Protein AF-A0A9E4KYL1-F1 (afdb_monomer)

Sequence (265 aa):
MGFGNDPGSLITVETWPAFPAEAETCSPGDCDFDPPPDSAWAFAPVLEHKGLPLAEFKSRFTETRTLEAQERADDRQTNLVDSLTFGGWLKYTHFNVSLTRWCTVGSPGCADTNDTDDFDPLYAGGGVLGYMAGRYAGTTPSGARTATWTGVMVGMEDLTSTALQRERPDVLLGEARIMIDDLAAPDVDASFTNIHNVIEGTRRGNMSWEDLPLKDGLFGRVSRESDGERRSHIIGMFTGPGHQEVGGEFRDYGIAGTFGAKRRP

Radius of gyration: 20.74 Å; Cα contacts (8 Å, |Δi|>4): 644; chains: 1; bounding box: 54×48×53 Å

Solvent-accessible surface area (backbone atoms only — not comparable to full-atom values): 14699 Å² total; per-residue (Å²): 140,80,88,78,85,79,95,73,71,62,74,52,44,57,67,74,84,77,72,78,91,77,62,85,74,81,61,94,83,81,60,101,65,86,73,63,96,65,57,50,81,52,75,48,70,67,48,69,56,97,87,36,52,27,39,43,40,51,44,39,35,36,47,43,44,75,52,89,90,51,98,51,93,82,60,65,49,43,27,43,35,42,38,43,32,43,32,36,56,61,99,34,38,40,22,27,23,34,40,40,36,30,24,48,50,79,41,89,55,14,72,56,90,82,62,83,74,85,68,76,54,48,46,76,46,65,50,61,44,49,43,60,51,58,46,68,47,73,42,57,75,72,52,92,46,61,51,45,25,46,41,35,32,39,30,32,57,52,71,45,85,72,54,55,64,42,95,68,74,62,43,32,40,27,39,26,39,41,34,24,73,40,23,76,71,50,38,34,36,39,39,37,34,80,25,22,28,76,86,80,61,50,75,52,79,67,49,76,47,68,78,23,56,53,56,55,22,36,34,43,51,82,44,73,42,96,84,71,76,53,59,38,33,39,40,34,38,31,11,30,82,90,48,42,28,36,33,20,33,36,27,49,99,60,32,32,12,13,28,44,26,38,48,60,134

Structure (mmCIF, N/CA/C/O backbone):
data_AF-A0A9E4KYL1-F1
#
_entry.id   AF-A0A9E4KYL1-F1
#
loop_
_atom_site.group_PDB
_atom_site.id
_atom_site.type_symbol
_atom_site.label_atom_id
_atom_site.label_alt_id
_atom_site.label_comp_id
_atom_site.label_asym_id
_atom_site.label_entity_id
_atom_site.label_seq_id
_atom_site.pdbx_PDB_ins_code
_atom_site.Cartn_x
_atom_site.Cartn_y
_atom_site.Cartn_z
_atom_site.occupancy
_atom_site.B_iso_or_equiv
_atom_site.auth_seq_id
_atom_site.auth_comp_id
_atom_site.auth_asym_id
_atom_site.auth_atom_id
_atom_site.pdbx_PDB_model_num
ATOM 1 N N . MET A 1 1 ? 31.271 -18.437 14.958 1.00 35.00 1 MET A N 1
ATOM 2 C CA . MET A 1 1 ? 30.688 -18.224 13.619 1.00 35.00 1 MET A CA 1
ATOM 3 C C . MET A 1 1 ? 30.322 -16.756 13.550 1.00 35.00 1 MET A C 1
ATOM 5 O O . MET A 1 1 ? 29.358 -16.360 14.188 1.00 35.00 1 MET A O 1
ATOM 9 N N . GLY A 1 2 ? 31.198 -15.940 12.968 1.00 24.45 2 GLY A N 1
ATOM 10 C CA . GLY A 1 2 ? 30.976 -14.505 12.809 1.00 24.45 2 GLY A CA 1
ATOM 11 C C . GLY A 1 2 ? 30.393 -14.241 11.428 1.00 24.45 2 GLY A C 1
ATOM 12 O O . GLY A 1 2 ? 30.860 -14.837 10.461 1.00 24.45 2 GLY A O 1
ATOM 13 N N . PHE A 1 3 ? 29.375 -13.389 11.354 1.00 25.59 3 PHE A N 1
ATOM 14 C CA . PHE A 1 3 ? 28.882 -12.839 10.097 1.00 25.59 3 PHE A CA 1
ATOM 15 C C . PHE A 1 3 ? 29.923 -11.837 9.587 1.00 25.59 3 PHE A C 1
ATOM 17 O O . PHE A 1 3 ? 30.196 -10.837 10.251 1.00 25.59 3 PHE A O 1
ATOM 24 N N . GLY A 1 4 ? 30.566 -12.155 8.465 1.00 23.84 4 GLY A N 1
ATOM 25 C CA . GLY A 1 4 ? 31.419 -11.218 7.743 1.00 23.84 4 GLY A CA 1
ATOM 26 C C . GLY A 1 4 ? 30.544 -10.281 6.919 1.00 23.84 4 GLY A C 1
ATOM 27 O O . GLY A 1 4 ? 29.747 -10.746 6.114 1.00 23.84 4 GLY A O 1
ATOM 28 N N . ASN A 1 5 ? 30.680 -8.976 7.143 1.00 29.86 5 ASN A N 1
ATOM 29 C CA . ASN A 1 5 ? 30.205 -7.959 6.211 1.00 29.86 5 ASN A CA 1
ATOM 30 C C . ASN A 1 5 ? 31.174 -7.941 5.026 1.00 29.86 5 ASN A C 1
ATOM 32 O O . ASN A 1 5 ? 32.329 -7.556 5.211 1.00 29.86 5 ASN A O 1
ATOM 36 N N . ASP A 1 6 ? 30.726 -8.367 3.847 1.00 32.41 6 ASP A N 1
ATOM 37 C CA . ASP A 1 6 ? 31.524 -8.310 2.621 1.00 32.41 6 ASP A CA 1
ATOM 38 C C . ASP A 1 6 ? 31.268 -6.960 1.904 1.00 32.41 6 ASP A C 1
ATOM 40 O O . ASP A 1 6 ? 30.127 -6.680 1.528 1.00 32.41 6 ASP A O 1
ATOM 44 N N . PRO A 1 7 ? 32.265 -6.064 1.753 1.00 33.00 7 PRO A N 1
ATOM 45 C CA . PRO A 1 7 ? 32.066 -4.683 1.29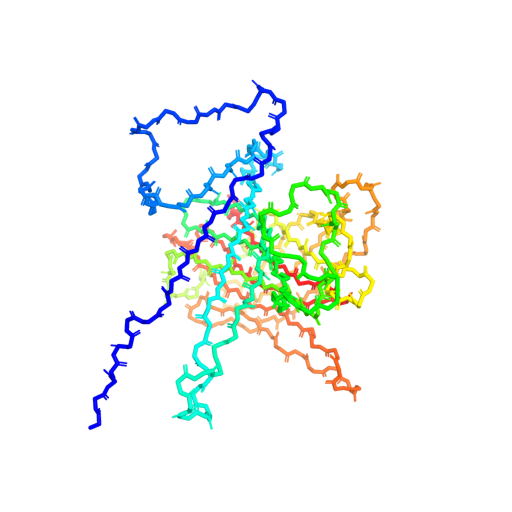6 1.00 33.00 7 PRO A CA 1
ATOM 46 C C . PRO A 1 7 ? 32.206 -4.531 -0.234 1.00 33.00 7 PRO A C 1
ATOM 48 O O . PRO A 1 7 ? 32.915 -3.646 -0.712 1.00 33.00 7 PRO A O 1
ATOM 51 N N . GLY A 1 8 ? 31.589 -5.422 -1.018 1.00 30.67 8 GLY A N 1
ATOM 52 C CA . GLY A 1 8 ? 31.948 -5.624 -2.431 1.00 30.67 8 GLY A CA 1
ATOM 53 C C . GLY A 1 8 ? 31.022 -5.066 -3.520 1.00 30.67 8 GLY A C 1
ATOM 54 O O . GLY A 1 8 ? 31.351 -5.231 -4.693 1.00 30.67 8 GLY A O 1
ATOM 55 N N . SER A 1 9 ? 29.880 -4.446 -3.207 1.00 34.81 9 SER A N 1
ATOM 56 C CA . SER A 1 9 ? 28.954 -3.948 -4.241 1.00 34.81 9 SER A CA 1
ATOM 57 C C . SER A 1 9 ? 29.313 -2.523 -4.675 1.00 34.81 9 SER A C 1
ATOM 59 O O . SER A 1 9 ? 29.156 -1.581 -3.898 1.00 34.81 9 SER A O 1
ATOM 61 N N . LEU A 1 10 ? 29.762 -2.350 -5.921 1.00 37.62 10 LEU A N 1
ATOM 62 C CA . LEU A 1 10 ? 29.843 -1.034 -6.559 1.00 37.62 10 LEU A CA 1
ATOM 63 C C . LEU A 1 10 ? 28.463 -0.712 -7.156 1.00 37.62 10 LEU A C 1
ATOM 65 O O . LEU A 1 10 ? 27.963 -1.483 -7.976 1.00 37.62 10 LEU A O 1
ATOM 69 N N . ILE A 1 11 ? 27.847 0.387 -6.718 1.00 33.53 11 ILE A N 1
ATOM 70 C CA . ILE A 1 11 ? 26.574 0.896 -7.245 1.00 33.53 11 ILE A CA 1
ATOM 71 C C . ILE A 1 11 ? 26.900 2.125 -8.091 1.00 33.53 11 ILE A C 1
ATOM 73 O O . ILE A 1 11 ? 27.529 3.059 -7.601 1.00 33.53 11 ILE A O 1
ATOM 77 N N . THR A 1 12 ? 26.473 2.135 -9.349 1.00 36.66 12 THR A N 1
ATOM 78 C CA . THR A 1 12 ? 26.510 3.329 -10.208 1.00 36.66 12 THR A CA 1
ATOM 79 C C . THR A 1 12 ? 25.069 3.709 -10.525 1.00 36.66 12 THR A C 1
ATOM 81 O O . THR A 1 12 ? 24.310 2.860 -10.993 1.00 36.66 12 THR A O 1
ATOM 84 N N . VAL A 1 13 ? 24.671 4.945 -10.211 1.00 33.25 13 VAL A N 1
ATOM 85 C CA . VAL A 1 13 ? 23.304 5.450 -10.416 1.00 33.25 13 VAL A CA 1
ATOM 86 C C . VAL A 1 13 ? 23.327 6.496 -11.521 1.00 33.25 13 VAL A C 1
ATOM 88 O O . VAL A 1 13 ? 24.149 7.40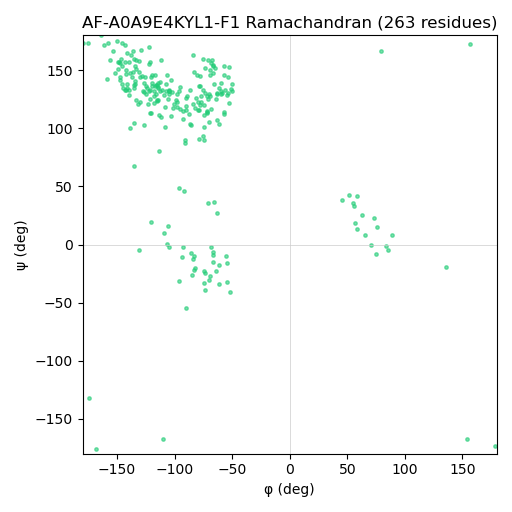9 -11.495 1.00 33.25 13 VAL A O 1
ATOM 91 N N . GLU A 1 14 ? 22.400 6.388 -12.466 1.00 35.59 14 GLU A N 1
ATOM 92 C CA . GLU A 1 14 ? 22.207 7.388 -13.512 1.00 35.59 14 GLU A CA 1
ATOM 93 C C . GLU A 1 14 ? 20.844 8.067 -13.362 1.00 35.59 14 GLU A C 1
ATOM 95 O O . GLU A 1 14 ? 19.819 7.429 -13.109 1.00 35.59 14 GLU A O 1
ATOM 100 N N . THR A 1 15 ? 20.834 9.395 -13.489 1.00 35.06 15 THR A N 1
ATOM 101 C CA . THR A 1 15 ? 19.620 10.219 -13.484 1.00 35.06 15 THR A CA 1
ATOM 102 C C . THR A 1 15 ? 18.881 10.075 -14.816 1.00 35.06 15 THR A C 1
ATOM 104 O O . THR A 1 15 ? 19.485 10.263 -15.871 1.00 35.06 15 THR A O 1
ATOM 107 N N . TRP A 1 16 ? 17.563 9.853 -14.780 1.00 37.50 16 TRP A N 1
ATOM 108 C CA . TRP A 1 16 ? 16.689 10.041 -15.947 1.00 37.50 16 TRP A CA 1
ATOM 109 C C . TRP A 1 16 ? 16.797 11.483 -16.484 1.00 37.50 16 TRP A C 1
ATOM 111 O O . TRP A 1 16 ? 17.055 12.396 -15.688 1.00 37.50 16 TRP A O 1
ATOM 121 N N . PRO A 1 17 ? 16.540 11.737 -17.785 1.00 35.19 17 PRO A N 1
ATOM 122 C CA . PRO A 1 17 ? 16.333 13.100 -18.257 1.00 35.19 17 PRO A CA 1
ATOM 123 C C . PRO A 1 17 ? 15.217 13.741 -17.426 1.00 35.19 17 PRO A C 1
ATOM 125 O O . PRO A 1 17 ? 14.151 13.154 -17.225 1.00 35.19 17 PRO A O 1
ATOM 128 N N . ALA A 1 18 ? 15.508 14.926 -16.888 1.00 33.56 18 ALA A N 1
ATOM 129 C CA . ALA A 1 18 ? 14.602 15.668 -16.030 1.00 33.56 18 ALA A CA 1
ATOM 130 C C . ALA A 1 18 ? 13.214 15.786 -16.681 1.00 33.56 18 ALA A C 1
ATOM 132 O O . ALA A 1 18 ? 13.091 16.164 -17.848 1.00 33.56 18 ALA A O 1
ATOM 133 N N . PHE A 1 19 ? 12.163 15.492 -15.909 1.00 33.44 19 PHE A N 1
ATOM 134 C CA . PHE A 1 19 ? 10.809 15.917 -16.256 1.00 33.44 19 PHE A CA 1
ATOM 135 C C . PHE A 1 19 ? 10.797 17.440 -16.510 1.00 33.44 19 PHE A C 1
ATOM 137 O O . PHE A 1 19 ? 11.636 18.152 -15.948 1.00 33.44 19 PHE A O 1
ATOM 144 N N . PRO A 1 20 ? 9.877 17.962 -17.346 1.00 32.38 20 PRO A N 1
ATOM 145 C CA . PRO A 1 20 ? 9.770 19.400 -17.587 1.00 32.38 20 PRO A CA 1
ATOM 146 C C . PRO A 1 20 ? 9.719 20.168 -16.258 1.00 32.38 20 PRO A C 1
ATOM 148 O O . PRO A 1 20 ? 9.091 19.718 -15.302 1.00 32.38 20 PRO A O 1
ATOM 151 N N . ALA A 1 21 ? 10.439 21.293 -16.220 1.00 32.03 21 ALA A N 1
ATOM 152 C CA . ALA A 1 21 ? 10.968 22.013 -15.055 1.00 32.03 21 ALA A CA 1
ATOM 153 C C . ALA A 1 21 ? 9.944 22.647 -14.079 1.00 32.03 21 ALA A C 1
ATOM 155 O O . ALA A 1 21 ? 10.199 23.714 -13.528 1.00 32.03 21 ALA A O 1
ATOM 156 N N . GLU A 1 22 ? 8.803 22.006 -13.841 1.00 32.72 22 GLU A N 1
ATOM 157 C CA . GLU A 1 22 ? 7.765 22.466 -12.908 1.00 32.72 22 GLU A CA 1
ATOM 158 C C . GLU A 1 22 ? 7.671 21.605 -11.633 1.00 32.72 22 GLU A C 1
ATOM 160 O O . GLU A 1 22 ? 6.753 21.777 -10.836 1.00 32.72 22 GLU A O 1
ATOM 165 N N . ALA A 1 23 ? 8.619 20.689 -11.401 1.00 35.50 23 ALA A N 1
ATOM 166 C CA . ALA A 1 23 ? 8.744 20.013 -10.112 1.00 35.50 23 ALA A CA 1
ATOM 167 C C . ALA A 1 23 ? 9.425 20.949 -9.099 1.00 35.50 23 ALA A C 1
ATOM 169 O O . ALA A 1 23 ? 10.563 21.374 -9.306 1.00 35.50 23 ALA A O 1
ATOM 170 N N . GLU A 1 24 ? 8.736 21.268 -8.001 1.00 35.03 24 GLU A N 1
ATOM 171 C CA . GLU A 1 24 ? 9.330 21.969 -6.862 1.00 35.03 24 GLU A CA 1
ATOM 172 C C . GLU A 1 24 ? 10.461 21.113 -6.278 1.00 35.03 24 GLU A C 1
ATOM 174 O O . GLU A 1 24 ? 10.242 20.112 -5.599 1.00 35.03 24 GLU A O 1
ATOM 179 N N . THR A 1 25 ? 11.703 21.495 -6.560 1.00 35.34 25 THR A N 1
ATOM 180 C CA . THR A 1 25 ? 12.873 20.950 -5.877 1.00 35.34 25 THR A CA 1
ATOM 181 C C . THR A 1 25 ? 12.852 21.444 -4.431 1.00 35.34 25 THR A C 1
ATOM 183 O O . THR A 1 25 ? 12.960 22.652 -4.201 1.00 35.34 25 THR A O 1
ATOM 186 N N . CYS A 1 26 ? 12.738 20.549 -3.446 1.00 38.47 26 CYS A N 1
ATOM 187 C CA . CYS A 1 26 ? 13.024 20.923 -2.060 1.00 38.47 26 CYS A CA 1
ATOM 188 C C . CYS A 1 26 ? 14.473 21.420 -1.972 1.00 38.47 26 CYS A C 1
ATOM 190 O O . CYS A 1 26 ? 15.395 20.780 -2.481 1.00 38.47 26 CYS A O 1
ATOM 192 N N . SER A 1 27 ? 14.671 22.586 -1.357 1.00 33.75 27 SER A N 1
ATOM 193 C CA . SER A 1 27 ? 16.013 23.130 -1.153 1.00 33.75 27 SER A CA 1
ATOM 194 C C . SER A 1 27 ? 16.776 22.276 -0.129 1.00 33.75 27 SER A C 1
ATOM 196 O O . SER A 1 27 ? 16.164 21.785 0.824 1.00 33.75 27 SER A O 1
ATOM 198 N N . PRO A 1 28 ? 18.103 22.110 -0.280 1.00 30.50 28 PRO A N 1
ATOM 199 C CA . PRO A 1 28 ? 18.927 21.427 0.714 1.00 30.50 28 PRO A CA 1
ATOM 200 C C . PRO A 1 28 ? 18.788 22.122 2.078 1.00 30.50 28 PRO A C 1
ATOM 202 O O . PRO A 1 28 ? 19.169 23.285 2.216 1.00 30.50 28 PRO A O 1
ATOM 205 N N . GLY A 1 29 ? 18.208 21.431 3.064 1.00 33.72 29 GLY A N 1
ATOM 206 C CA . GLY A 1 29 ? 17.978 21.951 4.421 1.00 33.72 29 GLY A CA 1
ATOM 207 C C . GLY A 1 29 ? 16.599 21.653 5.022 1.00 33.72 29 GLY A C 1
ATOM 208 O O . GLY A 1 29 ? 16.480 21.670 6.243 1.00 33.72 29 GLY A O 1
ATOM 209 N N . ASP A 1 30 ? 15.594 21.327 4.201 1.00 42.59 30 ASP A N 1
ATOM 210 C CA . ASP A 1 30 ? 14.218 21.052 4.668 1.00 42.59 30 ASP A CA 1
ATOM 211 C C . ASP A 1 30 ? 13.824 19.560 4.617 1.00 42.59 30 ASP A C 1
ATOM 213 O O . ASP A 1 30 ? 12.710 19.183 4.983 1.00 42.59 30 ASP A O 1
ATOM 217 N N . CYS A 1 31 ? 14.732 18.684 4.182 1.00 40.53 31 CYS A N 1
ATOM 218 C CA . CYS A 1 31 ? 14.548 17.234 4.181 1.00 40.53 31 CYS A CA 1
ATOM 219 C C . CYS A 1 31 ? 15.654 16.596 5.031 1.00 40.53 31 CYS A C 1
ATOM 221 O O . CYS A 1 31 ? 16.815 16.630 4.641 1.00 40.53 31 CYS A O 1
ATOM 223 N N . ASP A 1 32 ? 15.303 16.000 6.174 1.00 35.31 32 ASP A N 1
ATOM 224 C CA . ASP A 1 32 ? 16.218 15.300 7.105 1.00 35.31 32 ASP A CA 1
ATOM 225 C C . ASP A 1 32 ? 16.740 13.948 6.548 1.00 35.31 32 ASP A C 1
ATOM 227 O O . ASP A 1 32 ? 16.908 12.961 7.265 1.00 35.31 32 ASP A O 1
ATOM 231 N N . PHE A 1 33 ? 16.977 13.868 5.240 1.00 38.94 33 PHE A N 1
ATOM 232 C CA . PHE A 1 33 ? 17.485 12.681 4.565 1.00 38.94 33 PHE A CA 1
ATOM 233 C C . PHE A 1 33 ? 18.587 13.100 3.590 1.00 38.94 33 PHE A C 1
ATOM 235 O O . PHE A 1 33 ? 18.288 13.655 2.537 1.00 38.94 33 PHE A O 1
ATOM 242 N 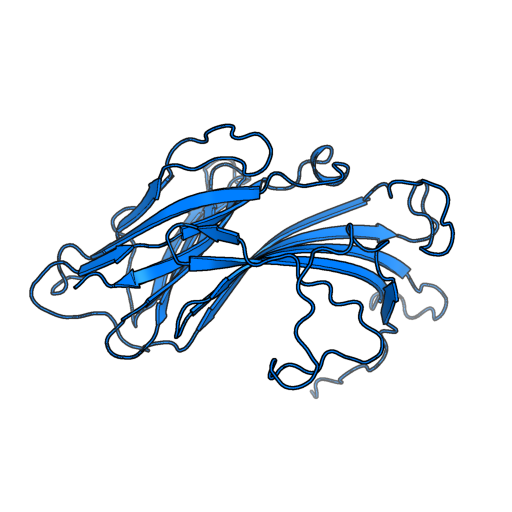N . ASP A 1 34 ? 19.849 12.848 3.954 1.00 34.53 34 ASP A N 1
ATOM 243 C CA . ASP A 1 34 ? 21.015 13.000 3.075 1.00 34.53 34 ASP A CA 1
ATOM 244 C C . ASP A 1 34 ? 21.188 11.704 2.260 1.00 34.53 34 ASP A C 1
ATOM 246 O O . ASP A 1 34 ? 21.649 10.692 2.806 1.00 34.53 34 ASP A O 1
ATOM 250 N N . PRO A 1 35 ? 20.798 11.666 0.974 1.00 39.56 35 PRO A N 1
ATOM 251 C CA . PRO A 1 35 ? 21.080 10.515 0.133 1.00 39.56 35 PRO A CA 1
ATOM 252 C C . PRO A 1 35 ? 22.586 10.373 -0.159 1.00 39.56 35 PRO A C 1
ATOM 254 O O . PRO A 1 35 ? 23.321 11.363 -0.130 1.00 39.56 35 PRO A O 1
ATOM 257 N N . PRO A 1 36 ? 23.073 9.158 -0.487 1.00 33.84 36 PRO A N 1
ATOM 258 C CA . PRO A 1 36 ? 24.459 8.966 -0.893 1.00 33.84 36 PRO A CA 1
ATOM 259 C C . PRO A 1 36 ? 24.824 9.838 -2.114 1.00 33.84 36 PRO A C 1
ATOM 261 O O . PRO A 1 36 ? 23.990 10.029 -3.002 1.00 33.84 36 PRO A O 1
ATOM 264 N N . PRO A 1 37 ? 26.071 10.337 -2.194 1.00 34.47 37 PRO A N 1
ATOM 265 C CA . PRO A 1 37 ? 26.496 11.356 -3.165 1.00 34.47 37 PRO A CA 1
ATOM 266 C C . PRO A 1 37 ? 26.360 10.931 -4.633 1.00 34.47 37 PRO A C 1
ATOM 268 O O . PRO A 1 37 ? 26.298 11.785 -5.512 1.00 34.47 37 PRO A O 1
ATOM 271 N N . ASP A 1 38 ? 26.242 9.628 -4.885 1.00 40.97 38 ASP A N 1
ATOM 272 C CA . ASP A 1 38 ? 26.195 9.052 -6.226 1.00 40.97 38 ASP A CA 1
ATOM 273 C C . ASP A 1 38 ? 24.785 8.599 -6.607 1.00 40.97 38 ASP A C 1
ATOM 275 O O . ASP A 1 38 ? 24.645 7.789 -7.509 1.00 40.97 38 ASP A O 1
ATOM 279 N N . SER A 1 39 ? 23.742 9.043 -5.897 1.00 39.28 39 SER A N 1
ATOM 280 C CA . SER A 1 39 ? 22.371 8.585 -6.121 1.00 39.28 39 SER A CA 1
ATOM 281 C C . SER A 1 39 ? 21.452 9.698 -6.623 1.00 39.28 39 SER A C 1
ATOM 283 O O . SER A 1 39 ? 21.303 10.757 -6.021 1.00 39.28 39 SER A O 1
ATOM 285 N N . ALA A 1 40 ? 20.831 9.435 -7.768 1.00 44.75 40 ALA A N 1
ATOM 286 C CA . ALA A 1 40 ? 19.846 10.278 -8.421 1.00 44.75 40 ALA A CA 1
ATOM 287 C C . ALA A 1 40 ? 18.471 10.122 -7.756 1.00 44.75 40 ALA A C 1
ATOM 289 O O . ALA A 1 40 ? 17.692 9.255 -8.151 1.00 44.75 40 ALA A O 1
ATOM 290 N N . TRP A 1 41 ? 18.156 10.937 -6.750 1.00 45.38 41 TRP A N 1
ATOM 291 C CA . TRP A 1 41 ? 16.806 10.965 -6.176 1.00 45.38 41 TRP A CA 1
ATOM 292 C C . TRP A 1 41 ? 15.994 12.039 -6.887 1.00 45.38 41 TRP A C 1
ATOM 294 O O . TRP A 1 41 ? 16.222 13.230 -6.693 1.00 45.38 41 TRP A O 1
ATOM 304 N N . ALA A 1 42 ? 15.040 11.618 -7.713 1.00 46.91 42 ALA A N 1
ATOM 305 C CA . ALA A 1 42 ? 13.999 12.500 -8.217 1.00 46.91 42 ALA A CA 1
ATOM 306 C C . ALA A 1 42 ? 12.710 12.203 -7.447 1.00 46.91 42 ALA A C 1
ATOM 308 O O . ALA A 1 42 ? 12.120 11.131 -7.599 1.00 46.91 42 ALA A O 1
ATOM 309 N N . PHE A 1 43 ? 12.283 13.150 -6.613 1.00 50.97 43 PHE A N 1
ATOM 310 C CA . PHE A 1 43 ? 10.933 13.152 -6.062 1.00 50.97 43 PHE A CA 1
ATOM 311 C C . PHE A 1 43 ? 10.009 13.773 -7.108 1.00 50.97 43 PHE A C 1
ATOM 313 O O . PHE A 1 43 ? 10.184 14.927 -7.499 1.00 50.97 43 PHE A O 1
ATOM 320 N N . ALA A 1 44 ? 9.045 12.999 -7.599 1.00 55.84 44 ALA A N 1
ATOM 321 C CA . ALA A 1 44 ? 7.928 13.563 -8.345 1.00 55.84 44 ALA A CA 1
ATOM 322 C C . ALA A 1 44 ? 7.008 14.342 -7.378 1.00 55.84 44 ALA A C 1
ATOM 324 O O . ALA A 1 44 ? 7.055 14.091 -6.168 1.00 55.84 44 ALA A O 1
ATOM 325 N N . PRO A 1 45 ? 6.173 15.280 -7.870 1.00 51.38 45 PRO A N 1
ATOM 326 C CA . PRO A 1 45 ? 5.281 16.052 -7.011 1.00 51.38 45 PRO A CA 1
ATOM 327 C C . PRO A 1 45 ? 4.410 15.148 -6.136 1.00 51.38 45 PRO A C 1
ATOM 329 O O . PRO A 1 45 ? 3.952 14.086 -6.561 1.00 51.38 45 PRO A O 1
ATOM 332 N N . VAL A 1 46 ? 4.170 15.611 -4.909 1.00 58.09 46 VAL A N 1
ATOM 333 C CA . VAL A 1 46 ? 3.272 14.962 -3.958 1.00 58.09 46 VAL A CA 1
ATOM 334 C C . VAL A 1 46 ? 1.857 14.974 -4.541 1.00 58.09 46 VAL A C 1
ATOM 336 O O . VAL A 1 46 ? 1.203 16.014 -4.595 1.00 58.09 46 VAL A O 1
ATOM 339 N N . LEU A 1 47 ? 1.367 13.821 -4.992 1.00 64.50 47 LEU A N 1
ATOM 340 C CA . LEU A 1 47 ? -0.036 13.647 -5.343 1.00 64.50 47 LEU A CA 1
ATOM 341 C C . LEU A 1 47 ? -0.839 13.622 -4.040 1.00 64.50 47 LEU A C 1
ATOM 343 O O . LEU A 1 47 ? -0.699 12.704 -3.234 1.00 64.50 47 LEU A O 1
ATOM 347 N N . GLU A 1 48 ? -1.702 14.609 -3.810 1.00 65.38 48 GLU A N 1
ATOM 348 C CA . GLU A 1 48 ? -2.659 14.519 -2.708 1.00 65.38 48 GLU A CA 1
ATOM 349 C C . GLU A 1 48 ? -3.838 13.627 -3.107 1.00 65.38 48 GLU A C 1
ATOM 351 O O . GLU A 1 48 ? -4.639 13.967 -3.979 1.00 65.38 48 GLU A O 1
ATOM 356 N N . HIS A 1 49 ? -4.000 12.496 -2.420 1.00 70.56 49 HIS A N 1
ATOM 357 C CA . HIS A 1 49 ? -5.197 11.669 -2.541 1.00 70.56 49 HIS A CA 1
ATOM 358 C C . HIS A 1 49 ? -5.963 11.685 -1.221 1.00 70.56 49 HIS A C 1
ATOM 360 O O . HIS A 1 49 ? -5.502 11.165 -0.207 1.00 70.56 49 HIS A O 1
ATOM 366 N N . LYS A 1 50 ? -7.146 12.319 -1.216 1.00 71.25 50 LYS A N 1
ATOM 367 C CA . LYS A 1 50 ? -8.017 12.442 -0.026 1.00 71.25 50 LYS A CA 1
ATOM 368 C C . LYS A 1 50 ? -7.304 13.072 1.187 1.00 71.25 50 LYS A C 1
ATOM 370 O O . LYS A 1 50 ? -7.580 12.709 2.330 1.00 71.25 50 LYS A O 1
ATOM 375 N N . GLY A 1 51 ? -6.409 14.029 0.933 1.00 71.00 51 GLY A N 1
ATOM 376 C CA . GLY A 1 51 ? -5.632 14.724 1.966 1.00 71.00 51 GLY A CA 1
ATOM 377 C C . GLY A 1 51 ? -4.478 13.901 2.546 1.00 71.00 51 GLY A C 1
ATOM 378 O O . GLY A 1 51 ? -3.970 14.243 3.615 1.00 71.00 51 GLY A O 1
ATOM 379 N N . LEU A 1 52 ? -4.091 12.804 1.884 1.00 74.88 52 LEU A N 1
ATOM 380 C CA . LEU A 1 52 ? -2.852 12.090 2.168 1.00 74.88 52 LEU A CA 1
ATOM 381 C C . LEU A 1 52 ? -1.811 12.383 1.083 1.00 74.88 52 LEU A C 1
ATOM 383 O O . LEU A 1 52 ? -2.138 12.241 -0.100 1.00 74.88 52 LEU A O 1
ATOM 387 N N . PRO A 1 53 ? -0.584 12.774 1.473 1.00 76.19 53 PRO A N 1
ATOM 388 C CA . PRO A 1 53 ? 0.505 12.963 0.534 1.00 76.19 53 PRO A CA 1
ATOM 389 C C . PRO A 1 53 ? 0.959 11.600 0.007 1.00 76.19 53 PRO A C 1
ATOM 391 O O . PRO A 1 53 ? 1.280 10.700 0.789 1.00 76.19 53 PRO A O 1
ATOM 394 N N . LEU A 1 54 ? 0.975 11.455 -1.314 1.00 81.00 54 LEU A N 1
ATOM 395 C CA . LEU A 1 54 ? 1.571 10.326 -2.013 1.00 81.00 54 LEU A CA 1
ATOM 396 C C . LEU A 1 54 ? 2.752 10.818 -2.841 1.00 81.00 54 LEU A C 1
ATOM 398 O O . LEU A 1 54 ? 2.646 11.840 -3.508 1.00 81.00 54 LEU A O 1
ATOM 402 N N . ALA A 1 55 ? 3.858 10.088 -2.832 1.00 86.06 55 ALA A N 1
ATOM 403 C CA . ALA A 1 55 ? 5.030 10.391 -3.639 1.00 86.06 55 ALA A CA 1
ATOM 404 C C . ALA A 1 55 ? 5.348 9.229 -4.580 1.00 86.06 55 ALA A C 1
ATOM 406 O O . ALA A 1 55 ? 5.199 8.057 -4.221 1.00 86.06 55 ALA A O 1
ATOM 407 N N . GLU A 1 56 ? 5.811 9.581 -5.775 1.00 86.69 56 GLU A N 1
ATOM 408 C CA . GLU A 1 56 ? 6.438 8.667 -6.722 1.00 86.69 56 GLU A CA 1
ATOM 409 C C . GLU A 1 56 ? 7.955 8.870 -6.664 1.00 86.69 56 GLU A C 1
ATOM 411 O O . GLU A 1 56 ? 8.456 9.997 -6.723 1.00 86.69 56 GLU A O 1
ATOM 416 N N . PHE A 1 57 ? 8.680 7.763 -6.549 1.00 83.75 57 PHE A N 1
ATOM 417 C CA . PHE A 1 57 ? 10.132 7.717 -6.537 1.00 83.75 57 PHE A CA 1
ATOM 418 C C . PHE A 1 57 ? 10.628 6.771 -7.626 1.00 83.75 57 PHE A C 1
ATOM 420 O O . PHE A 1 57 ? 10.190 5.621 -7.705 1.00 83.75 57 PHE A O 1
ATOM 427 N N . LYS A 1 58 ? 11.565 7.248 -8.446 1.00 84.12 58 LYS A N 1
ATOM 428 C CA . LYS A 1 58 ? 12.213 6.462 -9.500 1.00 84.12 58 LYS A CA 1
ATOM 429 C C . LYS A 1 58 ? 13.690 6.324 -9.205 1.00 84.12 58 LYS A C 1
ATOM 431 O O . LYS A 1 58 ? 14.341 7.315 -8.889 1.00 84.12 58 LYS A O 1
ATOM 436 N N . SER A 1 59 ? 14.224 5.129 -9.402 1.00 82.25 59 SER A N 1
ATOM 437 C CA . SER A 1 59 ? 15.663 4.916 -9.447 1.00 82.25 59 SER A CA 1
ATOM 438 C C . SER A 1 59 ? 16.035 3.940 -10.555 1.00 82.25 59 SER A C 1
ATOM 440 O O . SER A 1 59 ? 15.281 3.030 -10.892 1.00 82.25 59 SER A O 1
ATOM 442 N N . ARG A 1 60 ? 17.215 4.157 -11.129 1.00 82.94 60 ARG A N 1
ATOM 443 C CA . ARG A 1 60 ? 17.882 3.255 -12.063 1.00 82.94 60 ARG A CA 1
ATOM 444 C C . ARG A 1 60 ? 19.329 3.152 -11.621 1.00 82.94 60 ARG A C 1
ATOM 446 O O . ARG A 1 60 ? 19.996 4.173 -11.461 1.00 82.94 60 ARG A O 1
ATOM 453 N N . PHE A 1 61 ? 19.801 1.943 -11.378 1.00 81.38 61 PHE A N 1
ATOM 454 C CA . PHE A 1 61 ? 21.173 1.717 -10.954 1.00 81.38 61 PHE A CA 1
ATOM 455 C C . PHE A 1 61 ? 21.691 0.389 -11.471 1.00 81.38 61 PHE A C 1
ATOM 457 O O . PHE A 1 61 ? 20.935 -0.539 -11.746 1.00 81.38 61 PHE A O 1
ATOM 464 N N . THR A 1 62 ? 23.005 0.297 -11.562 1.00 83.00 62 THR A N 1
ATOM 465 C CA . THR A 1 62 ? 23.685 -0.938 -11.911 1.00 83.00 62 THR A CA 1
ATOM 466 C C . THR A 1 62 ? 24.190 -1.607 -10.636 1.00 83.00 62 THR A C 1
ATOM 468 O O . THR A 1 62 ? 24.913 -0.997 -9.849 1.00 83.00 62 THR A O 1
ATOM 471 N N . GLU A 1 63 ? 23.804 -2.862 -10.419 1.00 83.06 63 GLU A N 1
ATOM 472 C CA . GLU A 1 63 ? 24.235 -3.694 -9.298 1.00 83.06 63 GLU A CA 1
ATOM 473 C C . GLU A 1 63 ? 25.190 -4.780 -9.799 1.00 83.06 63 GLU A C 1
ATOM 475 O O . GLU A 1 63 ? 24.810 -5.642 -10.591 1.00 83.06 63 GLU A O 1
ATOM 480 N N . THR A 1 64 ? 26.430 -4.782 -9.310 1.00 81.62 64 THR A N 1
ATOM 481 C CA . THR A 1 64 ? 27.366 -5.887 -9.566 1.00 81.62 64 THR A CA 1
ATOM 482 C C . THR A 1 64 ? 27.313 -6.875 -8.409 1.00 81.62 64 THR A C 1
ATOM 484 O O . THR A 1 64 ? 27.670 -6.524 -7.284 1.00 81.62 64 THR A O 1
ATOM 487 N N . ARG A 1 65 ? 26.892 -8.117 -8.675 1.00 76.50 65 ARG A N 1
ATOM 488 C CA . ARG A 1 65 ? 26.907 -9.203 -7.688 1.00 76.50 65 ARG A CA 1
ATOM 489 C C . ARG A 1 65 ? 28.045 -10.172 -7.974 1.00 76.50 65 ARG A C 1
ATOM 491 O O . ARG A 1 65 ? 28.204 -10.658 -9.095 1.00 76.50 65 ARG A O 1
ATOM 498 N N . THR A 1 66 ? 28.799 -10.496 -6.930 1.00 71.12 66 THR A N 1
ATOM 499 C CA . THR A 1 66 ? 29.681 -11.664 -6.924 1.00 71.12 66 THR A CA 1
ATOM 500 C C . THR A 1 66 ? 28.806 -12.880 -6.640 1.00 71.12 66 THR A C 1
ATOM 502 O O . THR A 1 66 ? 28.186 -12.959 -5.581 1.00 71.12 66 THR A O 1
ATOM 505 N N . LEU A 1 67 ? 28.690 -13.807 -7.589 1.00 66.19 67 LEU A N 1
ATOM 506 C CA . LEU A 1 67 ? 27.918 -15.028 -7.375 1.00 66.19 67 LEU A CA 1
ATOM 507 C C . LEU A 1 67 ? 28.667 -15.912 -6.367 1.00 66.19 67 LEU A C 1
ATOM 509 O O . LEU A 1 67 ? 29.657 -16.551 -6.711 1.00 66.19 67 LEU A O 1
ATOM 513 N N . GLU A 1 68 ? 28.177 -15.970 -5.124 1.00 58.91 68 GLU A N 1
ATOM 514 C CA . GLU A 1 68 ? 28.779 -16.737 -4.014 1.00 58.91 68 GLU A CA 1
ATOM 515 C C . GLU A 1 68 ? 28.992 -18.233 -4.332 1.00 58.91 68 GLU A C 1
ATOM 517 O O . GLU A 1 68 ? 29.754 -18.915 -3.653 1.00 58.91 68 GLU A O 1
ATOM 522 N N . ALA A 1 69 ? 28.347 -18.765 -5.375 1.00 54.97 69 ALA A N 1
ATOM 523 C CA . ALA A 1 69 ? 28.453 -20.168 -5.762 1.00 54.97 69 ALA A CA 1
ATOM 524 C C . ALA A 1 69 ? 29.683 -20.512 -6.627 1.00 54.97 69 ALA A C 1
ATOM 526 O O . ALA A 1 69 ? 29.951 -21.697 -6.836 1.00 54.97 69 ALA A O 1
ATOM 527 N N . GLN A 1 70 ? 30.438 -19.533 -7.137 1.00 49.72 70 GLN A N 1
ATOM 528 C CA . GLN A 1 70 ? 31.614 -19.789 -7.973 1.00 49.72 70 GLN A CA 1
ATOM 529 C C . GLN A 1 70 ? 32.752 -18.835 -7.597 1.00 49.72 70 GLN A C 1
ATOM 531 O O . GLN A 1 70 ? 32.807 -17.702 -8.052 1.00 49.72 70 GLN A O 1
ATOM 536 N N . GLU A 1 71 ? 33.713 -19.330 -6.809 1.00 51.62 71 GLU A N 1
ATOM 537 C CA . GLU A 1 71 ? 34.977 -18.663 -6.434 1.00 51.62 71 GLU A CA 1
ATOM 538 C C . GLU A 1 71 ? 35.919 -18.383 -7.635 1.00 51.62 71 GLU A C 1
ATOM 540 O O . GLU A 1 71 ? 37.143 -18.340 -7.494 1.00 51.62 71 GLU A O 1
ATOM 545 N N . ARG A 1 72 ? 35.389 -18.213 -8.851 1.00 57.72 72 ARG A N 1
ATOM 546 C CA . ARG A 1 72 ? 36.145 -17.667 -9.975 1.00 57.72 72 ARG A CA 1
ATOM 547 C C . ARG A 1 72 ? 35.918 -16.168 -9.997 1.00 57.72 72 ARG A C 1
ATOM 549 O O . ARG A 1 72 ? 34.820 -15.697 -10.262 1.00 57.72 72 ARG A O 1
ATOM 556 N N . ALA A 1 73 ? 36.994 -15.427 -9.759 1.00 52.91 73 ALA A N 1
ATOM 557 C CA . ALA A 1 73 ? 37.021 -13.968 -9.768 1.00 52.91 73 ALA A CA 1
ATOM 558 C C . ALA A 1 73 ? 36.520 -13.317 -11.082 1.00 52.91 73 ALA A C 1
ATOM 560 O O . ALA A 1 73 ? 36.304 -12.106 -11.093 1.00 52.91 73 ALA A O 1
ATOM 561 N N . ASP A 1 74 ? 36.306 -14.103 -12.143 1.00 57.44 74 ASP A N 1
ATOM 562 C CA . ASP A 1 74 ? 35.870 -13.646 -13.467 1.00 57.44 74 ASP A CA 1
ATOM 563 C C . ASP A 1 74 ? 34.343 -13.686 -13.695 1.00 57.44 74 ASP A C 1
ATOM 565 O O . ASP A 1 74 ? 33.875 -13.087 -14.659 1.00 57.44 74 ASP A O 1
ATOM 569 N N . ASP A 1 75 ? 33.542 -14.302 -12.814 1.00 63.56 75 ASP A N 1
ATOM 570 C CA . ASP A 1 75 ? 32.082 -14.433 -13.008 1.00 63.56 75 ASP A CA 1
ATOM 571 C C . ASP A 1 75 ? 31.293 -13.334 -12.263 1.00 63.56 75 ASP A C 1
ATOM 573 O O . ASP A 1 75 ? 30.340 -13.592 -11.522 1.00 63.56 75 ASP A O 1
ATOM 577 N N . ARG A 1 76 ? 31.704 -12.069 -12.427 1.00 74.00 76 ARG A N 1
ATOM 578 C CA . ARG A 1 76 ? 30.918 -10.926 -11.933 1.00 74.00 76 ARG A CA 1
ATOM 579 C C . ARG A 1 76 ? 29.711 -10.718 -12.836 1.00 74.00 76 ARG A C 1
ATOM 581 O O . ARG A 1 76 ? 29.865 -10.440 -14.022 1.00 74.00 76 ARG A O 1
ATOM 588 N N . GLN A 1 77 ? 28.515 -10.811 -12.262 1.00 81.00 77 GLN A N 1
ATOM 589 C CA . GLN A 1 77 ? 27.286 -10.502 -12.977 1.00 81.00 77 GLN A CA 1
ATOM 590 C C . GLN A 1 77 ? 26.849 -9.082 -12.635 1.00 81.00 77 GLN A C 1
ATOM 592 O O . GLN A 1 77 ? 26.550 -8.763 -11.482 1.00 81.00 77 GLN A O 1
ATOM 597 N N . THR A 1 78 ? 26.801 -8.241 -13.658 1.00 85.44 78 THR A N 1
ATOM 598 C CA . THR A 1 78 ? 26.324 -6.867 -13.559 1.00 85.44 78 THR A CA 1
ATOM 599 C C . THR A 1 78 ? 24.876 -6.816 -14.023 1.00 85.44 78 THR A C 1
ATOM 601 O O . THR A 1 78 ? 24.568 -7.221 -15.143 1.00 85.44 78 THR A O 1
ATOM 604 N N . ASN A 1 79 ? 23.974 -6.341 -13.169 1.00 85.75 79 ASN A N 1
ATOM 605 C CA . ASN A 1 79 ? 22.561 -6.189 -13.484 1.00 85.75 79 ASN A CA 1
ATOM 606 C C . ASN A 1 79 ? 22.184 -4.712 -13.533 1.00 85.75 79 ASN A C 1
ATOM 608 O O . ASN A 1 79 ? 22.489 -3.972 -12.604 1.00 85.75 79 ASN A O 1
ATOM 612 N N . LEU A 1 80 ? 21.477 -4.307 -14.581 1.00 85.50 80 LEU A N 1
ATOM 613 C CA . LEU A 1 80 ? 20.730 -3.059 -14.585 1.00 85.50 80 LEU A CA 1
ATOM 614 C C . LEU A 1 80 ? 19.447 -3.283 -13.785 1.00 85.50 80 LEU A C 1
ATOM 616 O O . LEU A 1 80 ? 18.721 -4.242 -14.056 1.00 85.50 80 LEU A O 1
ATOM 620 N N . VAL A 1 81 ? 19.184 -2.423 -12.807 1.00 86.31 81 VAL A N 1
ATOM 621 C CA . VAL A 1 81 ? 18.016 -2.477 -11.931 1.00 86.31 81 VAL A CA 1
ATOM 622 C C . VAL A 1 81 ? 17.248 -1.168 -12.032 1.00 86.31 81 VAL A C 1
ATOM 624 O O . VAL A 1 81 ? 17.762 -0.104 -11.689 1.00 86.31 81 VAL A O 1
ATOM 627 N N . ASP A 1 82 ? 15.985 -1.276 -12.428 1.00 86.88 82 ASP A N 1
ATOM 628 C CA . ASP A 1 82 ? 15.023 -0.183 -12.395 1.00 86.88 82 ASP A CA 1
ATOM 629 C C . ASP A 1 82 ? 14.060 -0.393 -11.240 1.00 86.88 82 ASP A C 1
ATOM 631 O O . ASP A 1 82 ? 13.491 -1.474 -11.072 1.00 86.88 82 ASP A O 1
ATOM 635 N N . SER A 1 83 ? 13.841 0.659 -10.462 1.00 87.12 83 SER A N 1
ATOM 636 C CA . SER A 1 83 ? 12.850 0.671 -9.404 1.00 87.12 83 SER A CA 1
ATOM 637 C C . SER A 1 83 ? 11.914 1.858 -9.545 1.00 87.12 83 SER A C 1
ATOM 639 O O . SER A 1 83 ? 12.316 2.991 -9.804 1.00 87.12 83 SER A O 1
ATOM 641 N N . LEU A 1 84 ? 10.640 1.587 -9.306 1.00 87.88 84 LEU A N 1
ATOM 642 C CA . LEU A 1 84 ? 9.584 2.576 -9.253 1.00 87.88 84 LEU A CA 1
ATOM 643 C C . LEU A 1 84 ? 8.763 2.329 -7.997 1.00 87.88 84 LEU A C 1
ATOM 645 O O . LEU A 1 84 ? 8.200 1.254 -7.817 1.00 87.88 84 LEU A O 1
ATOM 649 N N . THR A 1 85 ? 8.702 3.326 -7.131 1.00 90.31 85 THR A N 1
ATOM 650 C CA . THR A 1 85 ? 8.068 3.234 -5.823 1.00 90.31 85 THR A CA 1
ATOM 651 C C . THR A 1 85 ? 6.967 4.271 -5.713 1.00 90.31 85 THR A C 1
ATOM 653 O O . THR A 1 85 ? 7.185 5.438 -6.022 1.00 90.31 85 THR A O 1
ATOM 656 N N . PHE A 1 86 ? 5.802 3.854 -5.232 1.00 91.19 86 PHE A N 1
ATOM 657 C CA . PHE A 1 86 ? 4.706 4.744 -4.868 1.00 91.19 86 PHE A CA 1
ATOM 658 C C . PHE A 1 86 ? 4.353 4.524 -3.414 1.00 91.19 86 PHE A C 1
ATOM 660 O O . PHE A 1 86 ? 4.172 3.389 -2.985 1.00 91.19 86 PHE A O 1
ATOM 667 N N . GLY A 1 87 ? 4.226 5.593 -2.649 1.00 91.44 87 GLY A N 1
ATOM 668 C CA . GLY A 1 87 ? 3.919 5.470 -1.235 1.00 91.44 87 GLY A CA 1
ATOM 669 C C . GLY A 1 87 ? 3.435 6.763 -0.632 1.00 91.44 87 GLY A C 1
ATOM 670 O O . GLY A 1 87 ? 3.333 7.776 -1.313 1.00 91.44 87 GLY A O 1
ATOM 671 N N . GLY A 1 88 ? 3.136 6.717 0.654 1.00 89.81 88 GLY A N 1
ATOM 672 C CA . GLY A 1 88 ? 2.739 7.874 1.428 1.00 89.81 88 GLY A CA 1
ATOM 673 C C . GLY A 1 88 ? 3.153 7.733 2.879 1.00 89.81 88 GLY A C 1
ATOM 674 O O . GLY A 1 88 ? 3.649 6.699 3.338 1.00 89.81 88 GLY A O 1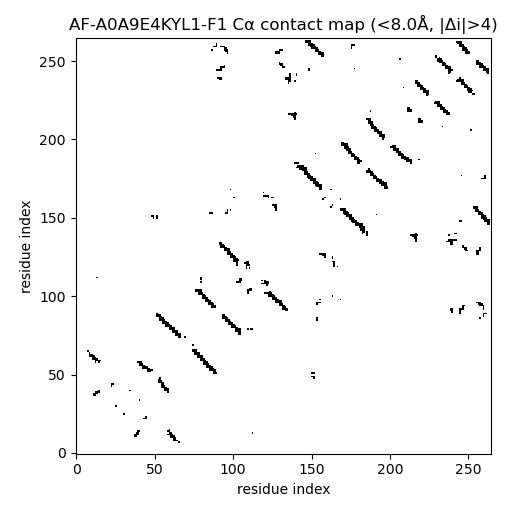
ATOM 675 N N . TRP A 1 89 ? 2.919 8.803 3.622 1.00 92.19 89 TRP A N 1
ATOM 676 C CA . TRP A 1 89 ? 3.162 8.829 5.051 1.00 92.19 89 TRP A CA 1
ATOM 677 C C . TRP A 1 89 ? 2.014 9.496 5.795 1.00 92.19 89 TRP A C 1
ATOM 679 O O . TRP A 1 89 ? 1.326 10.406 5.329 1.00 92.19 89 TRP A O 1
ATOM 689 N N . LEU A 1 90 ? 1.820 8.999 7.001 1.00 90.62 90 LEU A N 1
ATOM 690 C CA . LEU A 1 90 ? 1.013 9.577 8.051 1.00 90.62 90 LEU A CA 1
ATOM 691 C C . LEU A 1 90 ? 1.961 10.066 9.157 1.00 90.62 90 LEU A C 1
ATOM 693 O O . LEU A 1 90 ? 3.171 10.161 8.961 1.00 90.62 90 LEU A O 1
ATOM 697 N N . LYS A 1 91 ? 1.439 10.401 10.337 1.00 93.94 91 LYS A N 1
ATOM 698 C CA . LYS A 1 91 ? 2.279 10.913 11.427 1.00 93.94 91 LYS A CA 1
ATOM 699 C C . LYS A 1 91 ? 3.192 9.834 12.026 1.00 93.94 91 LYS A C 1
ATOM 701 O O . LYS A 1 91 ? 4.259 10.148 12.547 1.00 93.94 91 LYS A O 1
ATOM 706 N N . TYR A 1 92 ? 2.753 8.581 12.005 1.00 94.69 92 TYR A N 1
ATOM 707 C CA . TYR A 1 92 ? 3.382 7.424 12.639 1.00 94.69 92 TYR A CA 1
ATOM 708 C C . TYR A 1 92 ? 3.529 6.218 11.704 1.00 94.69 92 TYR A C 1
ATOM 710 O O . TYR A 1 92 ? 4.117 5.224 12.134 1.00 94.69 92 TYR A O 1
ATOM 718 N N . THR A 1 93 ? 3.013 6.290 10.476 1.00 93.25 93 THR A N 1
ATOM 719 C CA . THR A 1 93 ? 3.055 5.215 9.471 1.00 93.25 93 THR A CA 1
ATOM 720 C C . THR A 1 93 ? 3.675 5.717 8.173 1.00 93.25 93 THR A C 1
ATOM 722 O O . THR A 1 93 ? 3.294 6.771 7.680 1.00 93.25 93 THR A O 1
ATOM 725 N N . HIS A 1 94 ? 4.558 4.929 7.578 1.00 94.50 94 HIS A N 1
ATOM 726 C CA . HIS A 1 94 ? 5.024 5.056 6.203 1.00 94.50 94 HIS A CA 1
ATOM 727 C C . HIS A 1 94 ? 4.675 3.771 5.456 1.00 94.50 94 HIS A C 1
ATOM 729 O O . HIS A 1 94 ? 4.821 2.679 6.005 1.00 94.50 94 HIS A O 1
ATOM 735 N N . PHE A 1 95 ? 4.215 3.891 4.219 1.00 95.19 95 PHE A N 1
ATOM 736 C CA . PHE A 1 95 ? 3.829 2.749 3.403 1.00 95.19 95 PHE A CA 1
ATOM 737 C C . PHE A 1 95 ? 4.161 3.022 1.940 1.00 95.19 95 PHE A C 1
ATOM 739 O O . PHE A 1 95 ? 3.932 4.124 1.448 1.00 95.19 95 PHE A O 1
ATOM 746 N N . ASN A 1 96 ? 4.691 2.029 1.237 1.00 95.00 96 ASN A N 1
ATOM 747 C CA . ASN A 1 96 ? 4.988 2.124 -0.184 1.00 95.00 96 ASN A CA 1
ATOM 748 C C . ASN A 1 96 ? 4.861 0.771 -0.881 1.00 95.00 96 ASN A C 1
ATOM 750 O O . ASN A 1 96 ? 4.944 -0.279 -0.256 1.00 95.00 96 ASN A O 1
ATOM 754 N N . VAL A 1 97 ? 4.643 0.801 -2.184 1.00 95.00 97 VAL A N 1
ATOM 755 C CA . VAL A 1 97 ? 4.739 -0.338 -3.086 1.00 95.00 97 VAL A CA 1
ATOM 756 C C . VAL A 1 97 ? 5.831 -0.034 -4.097 1.00 95.00 97 VAL A C 1
ATOM 758 O O . VAL A 1 97 ? 5.886 1.063 -4.652 1.00 95.00 97 VAL A O 1
ATOM 761 N N . SER A 1 98 ? 6.724 -0.990 -4.298 1.00 92.88 98 SER A N 1
ATOM 762 C CA . SER A 1 98 ? 7.880 -0.871 -5.170 1.00 92.88 98 SER A CA 1
ATOM 763 C C . SER A 1 98 ? 7.822 -1.947 -6.233 1.00 92.88 98 SER A C 1
ATOM 765 O O . SER A 1 98 ? 7.748 -3.137 -5.933 1.00 92.88 98 SER A O 1
ATOM 767 N N . LEU A 1 99 ? 7.884 -1.513 -7.480 1.00 91.88 99 LEU A N 1
ATOM 768 C CA . LEU A 1 99 ? 8.210 -2.349 -8.611 1.00 91.88 99 LEU A CA 1
ATOM 769 C C . LEU A 1 99 ? 9.716 -2.311 -8.808 1.00 91.88 99 LEU A C 1
ATOM 771 O O . LEU A 1 99 ? 10.275 -1.235 -8.990 1.00 91.88 99 LEU A O 1
ATOM 775 N N . THR A 1 100 ? 10.344 -3.476 -8.849 1.00 90.69 100 THR A N 1
ATOM 776 C CA . THR A 1 100 ? 11.734 -3.626 -9.269 1.00 90.69 100 THR A CA 1
ATOM 777 C C . THR A 1 100 ? 11.785 -4.486 -10.519 1.00 90.69 100 THR A C 1
ATOM 779 O O . THR A 1 100 ? 11.111 -5.512 -10.601 1.00 90.69 100 THR A O 1
ATOM 782 N N . ARG A 1 101 ? 12.590 -4.084 -11.494 1.00 90.00 101 ARG A N 1
ATOM 783 C CA . ARG A 1 101 ? 12.873 -4.827 -12.719 1.00 90.00 101 ARG A CA 1
ATOM 784 C C . ARG A 1 101 ? 14.373 -4.923 -12.888 1.00 90.00 101 ARG A C 1
ATOM 786 O O . ARG A 1 101 ? 15.087 -3.994 -12.528 1.00 90.00 101 ARG A O 1
ATOM 793 N N . TRP A 1 102 ? 14.850 -6.035 -13.423 1.00 89.25 102 TRP A N 1
ATOM 794 C CA . TRP A 1 102 ? 16.272 -6.212 -13.660 1.00 89.25 102 TRP A CA 1
ATOM 795 C C . TRP A 1 102 ? 16.562 -6.951 -14.962 1.00 89.25 102 TRP A C 1
ATOM 797 O O . TRP A 1 102 ? 15.787 -7.795 -15.427 1.00 89.25 102 TRP A O 1
ATOM 807 N N . CYS A 1 103 ? 17.707 -6.634 -15.552 1.00 88.50 103 CYS A N 1
ATOM 808 C CA . CYS A 1 103 ? 18.296 -7.376 -16.657 1.00 88.50 103 CYS A CA 1
ATOM 809 C C . CYS A 1 103 ? 19.811 -7.466 -16.468 1.00 88.50 103 CYS A C 1
ATOM 811 O O . CYS A 1 103 ? 20.403 -6.664 -15.751 1.00 88.50 103 CYS A O 1
ATOM 813 N N . THR A 1 104 ? 20.446 -8.465 -17.077 1.00 88.25 104 THR A N 1
ATOM 814 C CA . THR A 1 104 ? 21.899 -8.650 -16.980 1.00 88.25 104 THR A CA 1
ATOM 815 C C . THR A 1 104 ? 22.597 -7.901 -18.102 1.00 88.25 104 THR A C 1
ATOM 817 O O . THR A 1 104 ? 22.372 -8.209 -19.273 1.00 88.25 104 THR A O 1
ATOM 820 N N . VAL A 1 105 ? 23.453 -6.947 -17.742 1.00 83.44 105 VAL A N 1
ATOM 821 C CA . VAL A 1 105 ? 24.184 -6.089 -18.682 1.00 83.44 105 VAL A CA 1
ATOM 822 C C . VAL A 1 105 ? 24.984 -6.946 -19.664 1.00 83.44 105 VAL A C 1
ATOM 824 O O . VAL A 1 105 ? 25.647 -7.906 -19.270 1.00 83.44 105 VAL A O 1
ATOM 827 N N . GLY A 1 106 ? 24.884 -6.622 -20.955 1.00 80.12 106 GLY A N 1
ATOM 828 C CA . GLY A 1 106 ? 25.505 -7.388 -22.040 1.00 80.12 106 GLY A CA 1
ATOM 829 C C . GLY A 1 106 ? 24.666 -8.568 -22.542 1.00 80.12 106 GLY A C 1
ATOM 830 O O . GLY A 1 106 ? 25.031 -9.202 -23.533 1.00 80.12 106 GLY A O 1
ATOM 831 N N . SER A 1 107 ? 23.522 -8.856 -21.913 1.00 81.94 107 SER A N 1
ATOM 832 C CA . SER A 1 107 ? 22.527 -9.772 -22.483 1.00 81.94 107 SER A CA 1
ATOM 833 C C . SER A 1 107 ? 21.779 -9.104 -23.643 1.00 81.94 107 SER A C 1
ATOM 835 O O . SER A 1 107 ? 21.612 -7.883 -23.633 1.00 81.94 107 SER A O 1
ATOM 837 N N . PRO A 1 108 ? 21.270 -9.868 -24.632 1.00 78.00 108 PRO A N 1
ATOM 838 C CA . PRO A 1 108 ? 20.461 -9.305 -25.711 1.00 78.00 108 PRO A CA 1
ATOM 839 C C . PRO A 1 108 ? 19.291 -8.473 -25.168 1.00 78.00 108 PRO A C 1
ATOM 841 O O . PRO A 1 108 ? 18.468 -8.983 -24.411 1.00 78.00 108 PRO A O 1
ATOM 844 N N . GLY A 1 109 ? 19.230 -7.196 -25.552 1.00 75.12 109 GLY A N 1
ATOM 845 C CA . GLY A 1 109 ? 18.204 -6.254 -25.094 1.00 75.12 109 GLY A CA 1
ATOM 846 C C . GLY A 1 109 ? 18.479 -5.594 -23.739 1.00 75.12 109 GLY A C 1
ATOM 847 O O . GLY A 1 109 ? 17.688 -4.763 -23.329 1.00 75.12 109 GLY A O 1
ATOM 848 N N . CYS A 1 110 ? 19.580 -5.907 -23.053 1.00 78.62 110 CYS A N 1
ATOM 849 C CA . CYS A 1 110 ? 20.012 -5.215 -21.837 1.00 78.62 110 CYS A CA 1
ATOM 850 C C . CYS A 1 110 ? 21.318 -4.462 -22.121 1.00 78.62 110 CYS A C 1
ATOM 852 O O . CYS A 1 110 ? 22.417 -4.969 -21.857 1.00 78.62 110 CYS A O 1
ATOM 854 N N . ALA A 1 111 ? 21.186 -3.286 -22.738 1.00 67.44 111 ALA A N 1
ATOM 855 C CA . ALA A 1 111 ? 22.310 -2.383 -22.955 1.00 67.44 111 ALA A CA 1
ATOM 856 C C . ALA A 1 111 ? 22.782 -1.799 -21.616 1.00 67.44 111 ALA A C 1
ATOM 858 O O . ALA A 1 111 ? 22.001 -1.681 -20.666 1.00 67.44 111 ALA A O 1
ATOM 859 N N . ASP A 1 112 ? 24.076 -1.491 -21.528 1.00 59.88 112 ASP A N 1
ATOM 860 C CA . ASP A 1 112 ? 24.570 -0.707 -20.406 1.00 59.88 112 ASP A CA 1
ATOM 861 C C . ASP A 1 112 ? 24.014 0.720 -20.497 1.00 59.88 112 ASP A C 1
ATOM 863 O O . ASP A 1 112 ? 23.548 1.179 -21.538 1.00 59.88 112 ASP A O 1
ATOM 867 N N . THR A 1 113 ? 24.008 1.415 -19.370 1.00 56.16 113 THR A N 1
ATOM 868 C CA . THR A 1 113 ? 23.383 2.732 -19.240 1.00 56.16 113 THR A CA 1
ATOM 869 C C . THR A 1 113 ? 24.089 3.828 -20.057 1.00 56.16 113 THR A C 1
ATOM 871 O O . THR A 1 113 ? 23.565 4.927 -20.194 1.00 56.16 113 THR A O 1
ATOM 874 N N . ASN A 1 114 ? 25.238 3.517 -20.674 1.00 55.66 114 ASN A N 1
ATOM 875 C CA . ASN A 1 114 ? 26.022 4.461 -21.468 1.00 55.66 114 ASN A CA 1
ATOM 876 C C . ASN A 1 114 ? 25.541 4.606 -22.916 1.00 55.66 114 ASN A C 1
ATOM 878 O O . ASN A 1 114 ? 25.997 5.521 -23.606 1.00 55.66 114 ASN A O 1
ATOM 882 N N . ASP A 1 115 ? 24.658 3.725 -23.390 1.00 53.53 115 ASP A N 1
ATOM 883 C CA . ASP A 1 115 ? 24.069 3.843 -24.721 1.00 53.53 115 ASP A CA 1
ATOM 884 C C . ASP A 1 115 ? 22.773 4.663 -24.625 1.00 53.53 115 ASP A C 1
ATOM 886 O O . ASP A 1 115 ? 21.688 4.150 -24.354 1.00 53.53 115 ASP A O 1
ATOM 890 N N . THR A 1 116 ? 22.901 5.984 -24.772 1.00 49.56 116 THR A N 1
ATOM 891 C CA . THR A 1 116 ? 21.792 6.953 -24.671 1.00 49.56 116 THR A CA 1
ATOM 892 C C . THR A 1 116 ? 20.779 6.863 -25.815 1.00 49.56 116 THR A C 1
ATOM 894 O O . THR A 1 116 ? 19.794 7.603 -25.819 1.00 49.56 116 THR A O 1
ATOM 897 N N . ASP A 1 117 ? 21.013 5.980 -26.783 1.00 51.88 117 ASP A N 1
ATOM 898 C CA . ASP A 1 117 ? 20.164 5.804 -27.949 1.00 51.88 117 ASP A CA 1
ATOM 899 C C . ASP A 1 117 ? 19.093 4.725 -27.674 1.00 51.88 117 ASP A C 1
ATOM 901 O O . ASP A 1 117 ? 19.255 3.550 -27.983 1.00 51.88 117 ASP A O 1
ATOM 905 N N . ASP A 1 118 ? 17.965 5.156 -27.098 1.00 51.84 118 ASP A N 1
ATOM 906 C CA . ASP A 1 118 ? 16.605 4.629 -27.348 1.00 51.84 118 ASP A CA 1
ATOM 907 C C . ASP A 1 118 ? 16.304 3.131 -27.098 1.00 51.84 118 ASP A C 1
ATOM 909 O O . ASP A 1 118 ? 15.245 2.637 -27.497 1.00 51.84 118 ASP A O 1
ATOM 913 N N . PHE A 1 119 ? 17.173 2.377 -26.421 1.00 57.34 119 PHE A N 1
ATOM 914 C CA . PHE A 1 119 ? 16.852 0.995 -26.058 1.00 57.34 119 PHE A CA 1
ATOM 915 C C . PHE A 1 119 ? 16.090 0.919 -24.734 1.00 57.34 119 PHE A C 1
ATOM 917 O O . PHE A 1 119 ? 16.675 0.986 -23.654 1.00 57.34 119 PHE A O 1
ATOM 924 N N . ASP A 1 120 ? 14.775 0.693 -24.828 1.00 67.06 120 ASP A N 1
ATOM 925 C CA . ASP A 1 120 ? 13.974 0.152 -23.728 1.00 67.06 120 ASP A CA 1
ATOM 926 C C . ASP A 1 120 ? 14.574 -1.202 -23.301 1.00 67.06 120 ASP A C 1
ATOM 928 O O . ASP A 1 120 ? 14.537 -2.163 -24.083 1.00 67.06 120 ASP A O 1
ATOM 932 N N . PRO A 1 121 ? 15.161 -1.312 -22.094 1.00 68.62 121 PRO A N 1
ATOM 933 C CA . PRO A 1 121 ? 15.820 -2.537 -21.674 1.00 68.62 121 PRO A CA 1
ATOM 934 C C . PRO A 1 121 ? 14.816 -3.687 -21.584 1.00 68.62 121 PRO A C 1
ATOM 936 O O . PRO A 1 121 ? 13.774 -3.594 -20.932 1.00 68.62 121 PRO A O 1
ATOM 939 N N . LEU A 1 122 ? 15.165 -4.814 -22.201 1.00 81.00 122 LEU A N 1
ATOM 940 C CA . LEU A 1 122 ? 14.406 -6.049 -22.127 1.00 81.00 122 LEU A CA 1
ATOM 941 C C . LEU A 1 122 ? 14.633 -6.699 -20.760 1.00 81.00 122 LEU A C 1
ATOM 943 O O . LEU A 1 122 ? 15.579 -7.463 -20.547 1.00 81.00 122 LEU A O 1
ATOM 947 N N . TYR A 1 123 ? 13.742 -6.401 -19.819 1.00 80.81 123 TYR A N 1
ATOM 948 C CA . TYR A 1 123 ? 13.835 -6.934 -18.464 1.00 80.81 123 TYR A CA 1
ATOM 949 C C . TYR A 1 123 ? 13.691 -8.454 -18.434 1.00 80.81 123 TYR A C 1
ATOM 951 O O . TYR A 1 123 ? 12.696 -9.009 -18.905 1.00 80.81 123 TYR A O 1
ATOM 959 N N . ALA A 1 124 ? 14.681 -9.125 -17.845 1.00 82.25 124 ALA A N 1
ATOM 960 C CA . ALA A 1 124 ? 14.698 -10.578 -17.692 1.00 82.25 124 ALA A CA 1
ATOM 961 C C . ALA A 1 124 ? 13.898 -11.035 -16.462 1.00 82.25 124 ALA A C 1
ATOM 963 O O . ALA A 1 124 ? 13.458 -12.182 -16.396 1.00 82.25 124 ALA A O 1
ATOM 964 N N . GLY A 1 125 ? 13.702 -10.143 -15.487 1.00 85.75 125 GLY A N 1
ATOM 965 C CA . GLY A 1 125 ? 12.925 -10.417 -14.289 1.00 85.75 125 GLY A CA 1
ATOM 966 C C . GLY A 1 125 ? 12.478 -9.149 -13.574 1.00 85.75 125 GLY A C 1
ATOM 967 O O . GLY A 1 125 ? 12.866 -8.034 -13.921 1.00 85.75 125 GLY A O 1
ATOM 968 N N . GLY A 1 126 ? 11.626 -9.333 -12.575 1.00 88.06 126 GLY A N 1
ATOM 969 C CA . GLY A 1 126 ? 11.121 -8.259 -11.740 1.00 88.06 126 GLY A CA 1
ATOM 970 C C . GLY A 1 126 ? 10.257 -8.788 -10.601 1.00 88.06 126 GLY A C 1
ATOM 971 O O . GLY A 1 126 ? 9.921 -9.972 -10.555 1.00 88.06 126 GLY A O 1
ATOM 972 N N . GLY A 1 127 ? 9.861 -7.893 -9.705 1.00 90.06 127 GLY A N 1
ATOM 973 C CA . GLY A 1 127 ? 8.875 -8.167 -8.670 1.00 90.06 127 GLY A CA 1
ATOM 974 C C . GLY A 1 127 ? 8.192 -6.898 -8.174 1.00 90.06 127 GLY A C 1
ATOM 975 O O . GLY A 1 127 ? 8.722 -5.799 -8.320 1.00 90.06 127 GLY A O 1
ATOM 976 N N . VAL A 1 128 ? 7.013 -7.072 -7.580 1.00 91.69 128 VAL A N 1
ATOM 977 C CA . VAL A 1 128 ? 6.314 -6.026 -6.828 1.00 91.69 128 VAL A CA 1
ATOM 978 C C . VAL A 1 128 ? 6.361 -6.382 -5.349 1.00 91.69 128 VAL A C 1
ATOM 980 O O . VAL A 1 128 ? 6.006 -7.502 -4.962 1.00 91.69 128 VAL A O 1
ATOM 983 N N . LEU A 1 129 ? 6.790 -5.426 -4.533 1.00 90.81 129 LEU A N 1
ATOM 984 C CA . LEU A 1 129 ? 6.937 -5.560 -3.090 1.00 90.81 129 LEU A CA 1
ATOM 985 C C . LEU A 1 129 ? 6.180 -4.440 -2.385 1.00 90.81 129 LEU A C 1
ATOM 987 O O . LEU A 1 129 ? 6.333 -3.269 -2.724 1.00 90.81 129 LEU A O 1
ATOM 991 N N . GLY A 1 130 ? 5.375 -4.807 -1.394 1.00 92.25 130 GLY A N 1
ATOM 992 C CA . GLY A 1 130 ? 4.864 -3.861 -0.414 1.00 92.25 130 GLY A CA 1
ATOM 993 C C . GLY A 1 130 ? 5.896 -3.645 0.689 1.00 92.25 130 GLY A C 1
ATOM 994 O O . GLY A 1 130 ? 6.673 -4.539 1.011 1.00 92.25 130 GLY A O 1
ATOM 995 N N . TYR A 1 131 ? 5.927 -2.446 1.253 1.00 92.44 131 TYR A N 1
ATOM 996 C CA . TYR A 1 131 ? 6.663 -2.153 2.471 1.00 92.44 131 TYR A CA 1
ATOM 997 C C . TYR A 1 131 ? 5.863 -1.201 3.351 1.00 92.44 131 TYR A C 1
ATOM 999 O O . TYR A 1 131 ? 5.335 -0.189 2.890 1.00 92.44 131 TYR A O 1
ATOM 1007 N N . MET A 1 132 ? 5.804 -1.502 4.642 1.00 94.62 132 MET A N 1
ATOM 1008 C CA . MET A 1 132 ? 5.232 -0.611 5.641 1.00 94.62 132 MET A CA 1
ATOM 1009 C C . MET A 1 132 ? 6.143 -0.559 6.861 1.00 94.62 132 MET A C 1
ATOM 1011 O O . MET A 1 132 ? 6.641 -1.578 7.335 1.00 94.62 132 MET A O 1
ATOM 1015 N N . ALA A 1 133 ? 6.338 0.649 7.378 1.00 92.94 1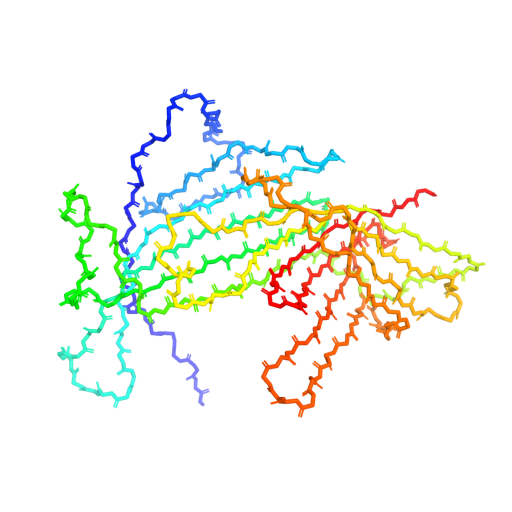33 ALA A N 1
ATOM 1016 C CA . ALA A 1 133 ? 7.046 0.903 8.619 1.00 92.94 133 ALA A CA 1
ATOM 1017 C C . ALA A 1 133 ? 6.263 1.894 9.475 1.00 92.94 133 ALA A C 1
ATOM 1019 O O . ALA A 1 133 ? 5.521 2.738 8.977 1.00 92.94 133 ALA A O 1
ATOM 1020 N N . GLY A 1 134 ? 6.452 1.839 10.788 1.00 93.25 134 GLY A N 1
ATOM 1021 C CA . GLY A 1 134 ? 5.830 2.817 11.661 1.00 93.25 134 GLY A CA 1
ATOM 1022 C C . GLY A 1 134 ? 6.148 2.619 13.128 1.00 93.25 134 GLY A C 1
ATOM 1023 O O . GLY A 1 134 ? 6.760 1.632 13.539 1.00 93.25 134 GLY A O 1
ATOM 1024 N N . ARG A 1 135 ? 5.701 3.575 13.942 1.00 95.25 135 ARG A N 1
ATOM 1025 C CA . ARG A 1 135 ? 5.826 3.498 15.398 1.00 95.25 135 ARG A CA 1
ATOM 1026 C C . ARG A 1 135 ? 4.808 2.498 15.942 1.00 95.25 135 ARG A C 1
ATOM 1028 O O . ARG A 1 135 ? 3.684 2.886 16.259 1.00 95.25 135 ARG A O 1
ATOM 1035 N N . TYR A 1 136 ? 5.206 1.234 16.042 1.00 95.31 136 TYR A N 1
ATOM 1036 C CA . TYR A 1 136 ? 4.365 0.144 16.536 1.00 95.31 136 TYR A CA 1
ATOM 1037 C C . TYR A 1 136 ? 3.756 0.454 17.910 1.00 95.31 136 TYR A C 1
ATOM 1039 O O . TYR A 1 136 ? 4.461 0.864 18.835 1.00 95.31 136 TYR A O 1
ATOM 1047 N N . ALA A 1 137 ? 2.443 0.254 18.041 1.00 94.56 137 ALA A N 1
ATOM 1048 C CA . ALA A 1 137 ? 1.734 0.464 19.301 1.00 94.56 137 ALA A CA 1
ATOM 1049 C C . ALA A 1 137 ? 1.994 -0.646 20.340 1.00 94.56 137 ALA A C 1
ATOM 1051 O O . ALA A 1 137 ? 1.798 -0.411 21.533 1.00 94.56 137 ALA A O 1
ATOM 1052 N N . GLY A 1 138 ? 2.406 -1.846 19.907 1.00 93.38 138 GLY A N 1
ATOM 1053 C CA . GLY A 1 138 ? 2.750 -2.976 20.783 1.00 93.38 138 GLY A CA 1
ATOM 1054 C C . GLY A 1 138 ? 1.595 -3.556 21.602 1.00 93.38 138 GLY A C 1
ATOM 1055 O O . GLY A 1 138 ? 1.825 -4.349 22.510 1.00 93.38 138 GLY A O 1
ATOM 1056 N N . THR A 1 139 ? 0.366 -3.119 21.340 1.00 96.75 139 THR A N 1
ATOM 1057 C CA . THR A 1 139 ? -0.844 -3.504 22.069 1.00 96.75 139 THR A CA 1
ATOM 1058 C C . THR A 1 139 ? -2.024 -3.546 21.110 1.00 96.75 139 THR A C 1
ATOM 1060 O O . THR A 1 139 ? -2.043 -2.824 20.112 1.00 96.75 139 THR A O 1
ATOM 1063 N N . THR A 1 140 ? -3.037 -4.348 21.424 1.00 96.31 140 THR A N 1
ATOM 1064 C CA . THR A 1 140 ? -4.306 -4.368 20.686 1.00 96.31 140 THR A CA 1
ATOM 1065 C C . THR A 1 140 ? -5.194 -3.181 21.104 1.00 96.31 140 THR A C 1
ATOM 1067 O O . THR A 1 140 ? -5.280 -2.902 22.306 1.00 96.31 140 THR A O 1
ATOM 1070 N N . PRO A 1 141 ? -5.852 -2.469 20.164 1.00 94.50 141 PRO A N 1
ATOM 1071 C CA . PRO A 1 141 ? -6.897 -1.501 20.496 1.00 94.50 141 PRO A CA 1
ATOM 1072 C C . PRO A 1 141 ? -7.958 -2.115 21.421 1.00 94.50 141 PRO A C 1
ATOM 1074 O O . PRO A 1 141 ? -8.437 -3.212 21.162 1.00 94.50 141 PRO A O 1
ATOM 1077 N N . SER A 1 142 ? -8.343 -1.412 22.487 1.00 91.69 142 SER A N 1
ATOM 1078 C CA . SER A 1 142 ? -9.340 -1.891 23.454 1.00 91.69 142 SER A CA 1
ATOM 1079 C C . SER A 1 142 ? -10.357 -0.807 23.821 1.00 91.69 142 SER A C 1
ATOM 1081 O O . SER A 1 142 ? -10.130 0.388 23.606 1.00 91.69 142 SER A O 1
ATOM 1083 N N . GLY A 1 143 ? -11.518 -1.223 24.330 1.00 89.12 143 GLY A N 1
ATOM 1084 C CA . GLY A 1 143 ? -12.658 -0.348 24.602 1.00 89.12 143 GLY A CA 1
ATOM 1085 C C . GLY A 1 143 ? -13.987 -1.105 24.562 1.00 89.12 143 GLY A C 1
ATOM 1086 O O . GLY A 1 143 ? -14.001 -2.326 24.555 1.00 89.12 143 GLY A O 1
ATOM 1087 N N . ALA A 1 144 ? -15.105 -0.374 24.542 1.00 73.19 144 ALA A N 1
ATOM 1088 C CA . ALA A 1 144 ? -16.464 -0.942 24.555 1.00 73.19 144 ALA A CA 1
ATOM 1089 C C . ALA A 1 144 ? -17.298 -0.551 23.316 1.00 73.19 144 ALA A C 1
ATOM 1091 O O . ALA A 1 144 ? -18.525 -0.517 23.372 1.00 73.19 144 ALA A O 1
ATOM 1092 N N . ARG A 1 145 ? -16.644 -0.116 22.234 1.00 89.56 145 ARG A N 1
ATOM 1093 C CA . ARG A 1 145 ? -17.283 0.409 21.016 1.00 89.56 145 ARG A CA 1
ATOM 1094 C C . ARG A 1 145 ? -16.500 -0.025 19.787 1.00 89.56 145 ARG A C 1
ATOM 1096 O O . ARG A 1 145 ? -15.374 -0.478 19.915 1.00 89.56 145 ARG A O 1
ATOM 1103 N N . THR A 1 146 ? -17.067 0.229 18.620 1.00 94.88 146 THR A N 1
ATOM 1104 C CA . THR A 1 146 ? -16.390 0.136 17.328 1.00 94.88 146 THR A CA 1
ATOM 1105 C C . THR A 1 146 ? -15.288 1.191 17.184 1.00 94.88 146 THR A C 1
ATOM 1107 O O . THR A 1 146 ? -15.418 2.321 17.669 1.00 94.88 146 THR A O 1
ATOM 1110 N N . ALA A 1 147 ? -14.225 0.854 16.459 1.00 96.88 147 ALA A N 1
ATOM 1111 C CA . ALA A 1 147 ? -13.243 1.803 1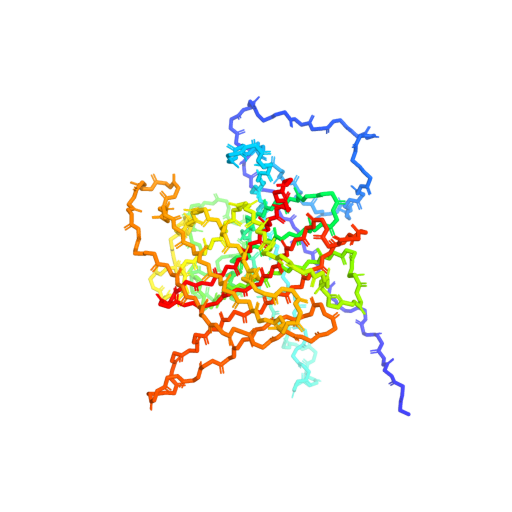5.948 1.00 96.88 147 ALA A CA 1
ATOM 1112 C C . ALA A 1 147 ? -13.080 1.638 14.435 1.00 96.88 147 ALA A C 1
ATOM 1114 O O . ALA A 1 147 ? -13.153 0.538 13.897 1.00 96.88 147 ALA A O 1
ATOM 1115 N N . THR A 1 148 ? -12.870 2.746 13.726 1.00 97.81 148 THR A N 1
ATOM 1116 C CA . THR A 1 148 ? -12.657 2.733 12.276 1.00 97.81 148 THR A CA 1
ATOM 1117 C C . THR A 1 148 ? -11.484 3.624 11.916 1.00 97.81 148 THR A C 1
ATOM 1119 O O . THR A 1 148 ? -11.359 4.740 12.418 1.00 97.81 148 THR A O 1
ATOM 1122 N N . TRP A 1 149 ? -10.660 3.146 10.995 1.00 98.19 149 TRP A N 1
ATOM 1123 C CA . TRP A 1 149 ? -9.605 3.890 10.339 1.00 98.19 149 TRP A CA 1
ATOM 1124 C C . TRP A 1 149 ? -9.941 4.014 8.863 1.00 98.19 149 TRP A C 1
ATOM 1126 O O . TRP A 1 149 ? -10.413 3.064 8.243 1.00 98.19 149 TRP A O 1
ATOM 1136 N N . THR A 1 150 ? -9.689 5.187 8.293 1.00 98.06 150 THR A N 1
ATOM 1137 C CA . THR A 1 150 ? -9.842 5.407 6.854 1.00 98.06 150 THR A CA 1
ATOM 1138 C C . THR A 1 150 ? -8.601 6.057 6.277 1.00 98.06 150 THR A C 1
ATOM 1140 O O . THR A 1 150 ? -8.016 6.938 6.912 1.00 98.06 150 THR A O 1
ATOM 1143 N N . GLY A 1 151 ? -8.244 5.680 5.063 1.00 96.50 151 GLY A N 1
ATOM 1144 C CA . GLY A 1 151 ? -7.143 6.277 4.332 1.00 96.50 151 GLY A CA 1
ATOM 1145 C C . GLY A 1 151 ? -7.086 5.726 2.925 1.00 96.50 151 GLY A C 1
ATOM 1146 O O . GLY A 1 151 ? -8.108 5.694 2.240 1.00 96.50 151 GLY A O 1
ATOM 1147 N N . VAL A 1 152 ? -5.900 5.315 2.502 1.00 96.44 152 VAL A N 1
ATOM 1148 C CA . VAL A 1 152 ? -5.620 4.979 1.107 1.00 96.44 152 VAL A CA 1
ATOM 1149 C C . VAL A 1 152 ? -4.926 3.638 0.999 1.00 96.44 152 VAL A C 1
ATOM 1151 O O . VAL A 1 152 ? -4.156 3.250 1.879 1.00 96.44 152 VAL A O 1
ATOM 1154 N N . MET A 1 153 ? -5.206 2.953 -0.100 1.00 96.62 153 MET A N 1
ATOM 1155 C CA . MET A 1 153 ? -4.391 1.857 -0.603 1.00 96.62 153 MET A CA 1
ATOM 1156 C C . MET A 1 153 ? -3.627 2.340 -1.835 1.00 96.62 153 MET A C 1
ATOM 1158 O O . MET A 1 153 ? -4.145 3.139 -2.621 1.00 96.62 153 MET A O 1
ATOM 1162 N N . VAL A 1 154 ? -2.416 1.823 -2.008 1.00 96.06 154 VAL A N 1
ATOM 1163 C CA . VAL A 1 154 ? -1.621 1.933 -3.232 1.00 96.06 154 VAL A CA 1
ATOM 1164 C C . VAL A 1 154 ? -1.205 0.524 -3.628 1.00 96.06 154 VAL A C 1
ATOM 1166 O O . VAL A 1 154 ? -0.747 -0.246 -2.788 1.00 96.06 154 VAL A O 1
ATOM 1169 N N . GLY A 1 155 ? -1.385 0.161 -4.890 1.00 95.31 155 GLY A N 1
ATOM 1170 C CA . GLY A 1 155 ? -1.032 -1.162 -5.390 1.00 95.31 155 GLY A CA 1
ATOM 1171 C C . GLY A 1 155 ? -0.445 -1.102 -6.786 1.00 95.31 155 GLY A C 1
ATOM 1172 O O . GLY A 1 155 ? -0.573 -0.100 -7.483 1.00 95.31 155 GLY A O 1
ATOM 1173 N N . MET A 1 156 ? 0.191 -2.188 -7.192 1.00 93.69 156 MET A N 1
ATOM 1174 C CA . MET A 1 156 ? 0.623 -2.423 -8.561 1.00 93.69 156 MET A CA 1
ATOM 1175 C C . MET A 1 156 ? 0.236 -3.837 -8.967 1.00 93.69 156 MET A C 1
ATOM 1177 O O . MET A 1 156 ? 0.159 -4.739 -8.128 1.00 93.69 156 MET A O 1
ATOM 1181 N N . GLU A 1 157 ? -0.008 -4.034 -10.255 1.00 89.19 157 GLU A N 1
ATOM 1182 C CA . GLU A 1 157 ? -0.222 -5.373 -10.793 1.00 89.19 157 GLU A CA 1
ATOM 1183 C C . GLU A 1 157 ? 1.050 -6.215 -10.695 1.00 89.19 157 GLU A C 1
ATOM 1185 O O . GLU A 1 157 ? 2.155 -5.752 -10.984 1.00 89.19 157 GLU A O 1
ATOM 1190 N N . ASP A 1 158 ? 0.878 -7.475 -10.308 1.00 81.69 158 ASP A N 1
ATOM 1191 C CA . ASP A 1 158 ? 1.937 -8.463 -10.318 1.00 81.69 158 ASP A CA 1
ATOM 1192 C C . ASP A 1 158 ? 2.487 -8.638 -11.728 1.00 81.69 158 ASP A C 1
ATOM 1194 O O . ASP A 1 158 ? 1.767 -8.665 -12.732 1.00 81.69 158 ASP A O 1
ATOM 1198 N N . LEU A 1 159 ? 3.809 -8.760 -11.802 1.00 76.69 159 LEU A N 1
ATOM 1199 C CA . LEU A 1 159 ? 4.493 -8.765 -13.078 1.00 76.69 159 LEU A CA 1
ATOM 1200 C C . LEU A 1 159 ? 4.231 -10.060 -13.839 1.00 76.69 159 LEU A C 1
ATOM 1202 O O . LEU A 1 159 ? 4.695 -11.139 -13.481 1.00 76.69 159 LEU A O 1
ATOM 1206 N N . THR A 1 160 ? 3.539 -9.909 -14.960 1.00 72.50 160 THR A N 1
ATOM 1207 C CA . THR A 1 160 ? 3.617 -10.835 -16.088 1.00 72.50 160 THR A CA 1
ATOM 1208 C C . THR A 1 160 ? 4.817 -10.475 -16.967 1.00 72.50 160 THR A C 1
ATOM 1210 O O . THR A 1 160 ? 5.317 -9.348 -16.918 1.00 72.50 160 THR A O 1
ATOM 1213 N N . SER A 1 161 ? 5.261 -11.392 -17.832 1.00 61.41 161 SER A N 1
ATOM 1214 C CA . SER A 1 161 ? 6.348 -11.120 -18.790 1.00 61.41 161 SER A CA 1
ATOM 1215 C C . SER A 1 161 ? 6.079 -9.891 -19.668 1.00 61.41 161 SER A C 1
ATOM 1217 O O . SER A 1 161 ? 7.003 -9.157 -20.004 1.00 61.41 161 SER A O 1
ATOM 1219 N N . THR A 1 162 ? 4.811 -9.615 -19.982 1.00 65.19 162 THR A N 1
ATOM 1220 C CA . THR A 1 162 ? 4.379 -8.408 -20.698 1.00 65.19 162 THR A CA 1
ATOM 1221 C C . THR A 1 162 ? 4.394 -7.144 -19.838 1.00 65.19 162 THR A C 1
ATOM 1223 O O . THR A 1 162 ? 4.679 -6.069 -20.352 1.00 65.19 162 THR A O 1
ATOM 1226 N N . ALA A 1 163 ? 4.113 -7.242 -18.534 1.00 69.00 163 ALA A N 1
ATOM 1227 C CA . ALA A 1 163 ? 4.139 -6.095 -17.620 1.00 69.00 163 ALA A CA 1
ATOM 1228 C C . ALA A 1 163 ? 5.570 -5.636 -17.286 1.00 69.00 163 ALA A C 1
ATOM 1230 O O . ALA A 1 163 ? 5.786 -4.466 -16.961 1.00 69.00 163 ALA A O 1
ATOM 1231 N N . LEU A 1 164 ? 6.554 -6.537 -17.405 1.00 75.81 164 LEU A N 1
ATOM 1232 C CA . LEU A 1 164 ? 7.974 -6.209 -17.254 1.00 75.81 164 LEU A CA 1
ATOM 1233 C C . LEU A 1 164 ? 8.455 -5.189 -18.288 1.00 75.81 164 LEU A C 1
ATOM 1235 O O . LEU A 1 164 ? 9.273 -4.347 -17.947 1.00 75.81 164 LEU A O 1
ATOM 1239 N N . GLN A 1 165 ? 7.915 -5.228 -19.507 1.00 78.12 165 GLN A N 1
ATOM 1240 C CA . GLN A 1 165 ? 8.380 -4.389 -20.616 1.00 78.12 165 GLN A CA 1
ATOM 1241 C C . GLN A 1 165 ? 7.616 -3.072 -20.759 1.00 78.12 165 GLN A C 1
ATOM 1243 O O . GLN A 1 165 ? 7.914 -2.277 -21.641 1.00 78.12 165 GLN A O 1
ATOM 1248 N N . ARG A 1 166 ? 6.595 -2.822 -19.931 1.00 73.88 166 ARG A N 1
ATOM 1249 C CA . ARG A 1 166 ? 5.854 -1.558 -20.009 1.00 73.88 1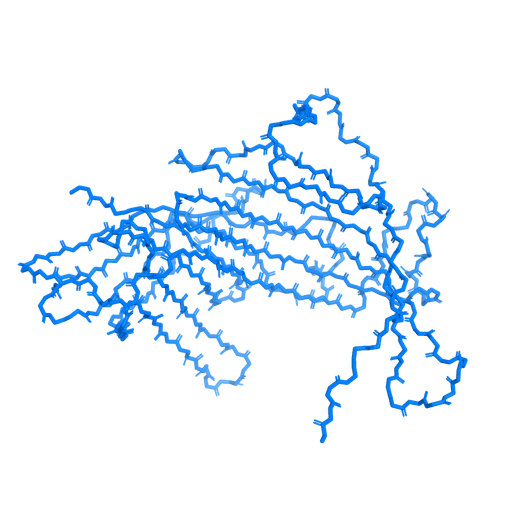66 ARG A CA 1
ATOM 1250 C C . ARG A 1 166 ? 6.690 -0.426 -19.436 1.00 73.88 166 ARG A C 1
ATOM 1252 O O . ARG A 1 166 ? 7.114 -0.524 -18.289 1.00 73.88 166 ARG A O 1
ATOM 1259 N N . GLU A 1 167 ? 6.817 0.678 -20.160 1.00 70.31 167 GLU A N 1
ATOM 1260 C CA . GLU A 1 167 ? 7.522 1.880 -19.692 1.00 70.31 167 GLU A CA 1
ATOM 1261 C C . GLU A 1 167 ? 7.019 2.348 -18.312 1.00 70.31 167 GLU A C 1
ATOM 1263 O O . GLU A 1 167 ? 7.806 2.662 -17.419 1.00 70.31 167 GLU A O 1
ATOM 1268 N N . ARG A 1 168 ? 5.697 2.293 -18.088 1.00 73.88 168 ARG A N 1
ATOM 1269 C CA . ARG A 1 168 ? 5.068 2.568 -16.790 1.00 73.88 168 ARG A CA 1
ATOM 1270 C C . ARG A 1 168 ? 4.202 1.396 -16.324 1.00 73.88 168 ARG A C 1
ATOM 1272 O O . ARG A 1 168 ? 3.443 0.854 -17.129 1.00 73.88 168 ARG A O 1
ATOM 1279 N N . PRO A 1 169 ? 4.292 0.984 -15.050 1.00 79.75 169 PRO A N 1
ATOM 1280 C CA . PRO A 1 169 ? 3.379 0.003 -14.492 1.00 79.75 169 PRO A CA 1
ATOM 1281 C C . PRO A 1 169 ? 2.010 0.605 -14.198 1.00 79.75 169 PRO A C 1
ATOM 1283 O O . PRO A 1 169 ? 1.865 1.810 -13.985 1.00 79.75 169 PRO A O 1
ATOM 1286 N N . ASP A 1 170 ? 1.027 -0.283 -14.104 1.00 86.19 170 ASP A N 1
ATOM 1287 C CA . ASP A 1 170 ? -0.312 0.057 -13.651 1.00 86.19 170 ASP A CA 1
ATOM 1288 C C . ASP A 1 170 ? -0.295 0.272 -12.142 1.00 86.19 170 ASP A C 1
ATOM 1290 O O . ASP A 1 170 ? -0.272 -0.676 -11.355 1.00 86.19 170 ASP A O 1
ATOM 1294 N N . VAL A 1 171 ? -0.279 1.541 -11.745 1.00 90.19 171 VAL A N 1
ATOM 1295 C CA . VAL A 1 171 ? -0.411 1.942 -10.346 1.00 90.19 171 VAL A CA 1
ATOM 1296 C C . VAL A 1 171 ? -1.885 2.110 -10.039 1.00 90.19 171 VAL A C 1
ATOM 1298 O O . VAL A 1 171 ? -2.612 2.817 -10.738 1.00 90.19 171 VAL A O 1
ATOM 1301 N N . LEU A 1 172 ? -2.320 1.453 -8.977 1.00 93.81 172 LEU A N 1
ATOM 1302 C CA . LEU A 1 172 ? -3.690 1.437 -8.510 1.00 93.81 172 LEU A CA 1
ATOM 1303 C C . LEU A 1 172 ? -3.799 2.267 -7.234 1.00 93.81 172 LEU A C 1
ATOM 1305 O O . LEU A 1 172 ? -3.022 2.077 -6.299 1.00 93.81 172 LEU A O 1
ATOM 1309 N N . LEU A 1 173 ? -4.798 3.143 -7.180 1.00 95.00 173 LEU A N 1
ATOM 1310 C CA . LEU A 1 173 ? -5.195 3.869 -5.976 1.00 95.00 173 LEU A CA 1
ATOM 1311 C C . LEU A 1 173 ? -6.610 3.489 -5.577 1.00 95.00 173 LEU A C 1
ATOM 1313 O O . LEU A 1 173 ? -7.472 3.278 -6.427 1.00 95.00 173 LEU A O 1
ATOM 1317 N N . GLY A 1 174 ? -6.856 3.452 -4.275 1.00 95.56 174 GLY A N 1
ATOM 1318 C CA . GLY A 1 174 ? -8.175 3.196 -3.718 1.00 95.56 174 GLY A CA 1
ATOM 1319 C C . GLY A 1 174 ? -8.306 3.731 -2.300 1.00 95.56 174 GLY A C 1
ATOM 1320 O O . GLY A 1 174 ? -7.345 4.183 -1.675 1.00 95.56 174 GLY A O 1
ATOM 1321 N N . GLU A 1 175 ? -9.521 3.664 -1.782 1.00 97.06 175 GLU A N 1
ATOM 1322 C CA . GLU A 1 175 ? -9.833 4.021 -0.406 1.00 97.06 175 GLU A CA 1
ATOM 1323 C C . GLU A 1 175 ? -9.618 2.806 0.489 1.00 97.06 175 GLU A C 1
ATOM 1325 O O . GLU A 1 175 ? -10.088 1.716 0.175 1.00 97.06 175 GLU A O 1
ATOM 1330 N N . ALA A 1 176 ? -8.936 2.999 1.617 1.00 98.06 176 ALA A N 1
ATOM 1331 C CA . ALA A 1 176 ? -8.761 1.967 2.627 1.00 98.06 176 ALA A CA 1
ATOM 1332 C C . ALA A 1 176 ? -9.654 2.225 3.835 1.00 98.06 176 ALA A C 1
ATOM 1334 O O . ALA A 1 176 ? -9.680 3.336 4.370 1.00 98.06 176 ALA A O 1
ATOM 1335 N N . ARG A 1 177 ? -10.348 1.185 4.299 1.00 98.31 177 ARG A N 1
ATOM 1336 C CA . ARG A 1 177 ? -11.104 1.188 5.551 1.00 98.31 177 ARG A CA 1
ATOM 1337 C C . ARG A 1 177 ? -10.732 -0.034 6.377 1.00 98.31 177 ARG A C 1
ATOM 1339 O O . ARG A 1 177 ? -10.914 -1.157 5.921 1.00 98.31 177 ARG A O 1
ATOM 1346 N N . ILE A 1 178 ? -10.270 0.214 7.598 1.00 98.50 178 ILE A N 1
ATOM 1347 C CA . ILE A 1 178 ? -9.982 -0.807 8.610 1.00 98.50 178 ILE A CA 1
ATOM 1348 C C . ILE A 1 178 ? -10.959 -0.599 9.763 1.00 98.50 178 ILE A C 1
ATOM 1350 O O . ILE A 1 178 ? -11.178 0.541 10.181 1.00 98.50 178 ILE A O 1
ATOM 1354 N N . MET A 1 179 ? -11.573 -1.658 10.268 1.00 98.25 179 MET A N 1
ATOM 1355 C CA . MET A 1 179 ? -12.589 -1.587 11.310 1.00 98.25 179 MET A CA 1
ATOM 1356 C C . MET A 1 179 ? -12.366 -2.681 12.348 1.00 98.25 179 MET A C 1
ATOM 1358 O O . MET A 1 179 ? -11.937 -3.773 12.010 1.00 98.25 179 MET A O 1
ATOM 1362 N N . ILE A 1 180 ? -12.658 -2.348 13.602 1.00 98.00 180 ILE A N 1
ATOM 1363 C CA . ILE A 1 180 ? -12.881 -3.306 14.685 1.00 98.00 180 ILE A CA 1
ATOM 1364 C C . ILE A 1 180 ? -14.289 -3.009 15.180 1.00 98.00 180 ILE A C 1
ATOM 1366 O O . ILE A 1 180 ? -14.527 -1.897 15.667 1.00 98.00 180 ILE A O 1
ATOM 1370 N N . ASP A 1 181 ? -15.223 -3.930 14.994 1.00 95.44 181 ASP A N 1
ATOM 1371 C CA . ASP A 1 181 ? -16.631 -3.757 15.347 1.00 95.44 181 ASP A CA 1
ATOM 1372 C C . ASP A 1 181 ? -16.858 -3.826 16.870 1.00 95.44 181 ASP A C 1
ATOM 1374 O O . ASP A 1 181 ? -17.574 -2.971 17.405 1.00 95.44 181 ASP A O 1
ATOM 1378 N N . ASP A 1 182 ? -16.150 -4.722 17.567 1.00 94.81 182 ASP A N 1
ATOM 1379 C CA . ASP A 1 182 ? -16.128 -4.872 19.023 1.00 94.81 182 ASP A CA 1
ATOM 1380 C C . ASP A 1 182 ? -14.703 -4.829 19.610 1.00 94.81 182 ASP A C 1
ATOM 1382 O O . ASP A 1 182 ? -13.955 -5.804 19.624 1.00 94.81 182 ASP A O 1
ATOM 1386 N N . LEU A 1 183 ? -14.328 -3.693 20.208 1.00 94.50 183 LEU A N 1
ATOM 1387 C CA . LEU A 1 183 ? -13.041 -3.556 20.902 1.00 94.50 183 LEU A CA 1
ATOM 1388 C C . LEU A 1 183 ? -12.902 -4.421 22.177 1.00 94.50 183 LEU A C 1
ATOM 1390 O O . LEU A 1 183 ? -11.808 -4.460 22.749 1.00 94.50 183 LEU A O 1
ATOM 1394 N N . ALA A 1 184 ? -13.967 -5.072 22.659 1.00 94.00 184 ALA A N 1
ATOM 1395 C CA . ALA A 1 184 ? -13.899 -6.008 23.783 1.00 94.00 184 ALA A CA 1
ATOM 1396 C C . ALA A 1 184 ? -13.496 -7.429 23.348 1.00 94.00 184 ALA A C 1
ATOM 1398 O O . ALA A 1 184 ? -12.905 -8.163 24.145 1.00 94.00 184 ALA A O 1
ATOM 1399 N N . ALA A 1 185 ? -13.768 -7.795 22.096 1.00 92.62 185 ALA A N 1
ATOM 1400 C CA . ALA A 1 185 ? -13.398 -9.063 21.477 1.00 92.62 185 ALA A CA 1
ATOM 1401 C C . ALA A 1 185 ? -12.836 -8.802 20.066 1.00 92.62 185 ALA A C 1
ATOM 1403 O O . ALA A 1 185 ? -13.471 -9.147 19.081 1.00 92.62 185 ALA A O 1
ATOM 1404 N N . PRO A 1 186 ? -11.662 -8.157 19.964 1.00 93.94 186 PRO A N 1
ATOM 1405 C CA . PRO A 1 186 ? -11.269 -7.472 18.744 1.00 93.94 186 PRO A CA 1
ATOM 1406 C C . PRO A 1 186 ? -10.777 -8.423 17.648 1.00 93.94 186 PRO A C 1
ATOM 1408 O O . PRO A 1 186 ? -9.761 -9.107 17.808 1.00 93.94 186 PRO A O 1
ATOM 1411 N N . ASP A 1 187 ? -11.430 -8.351 16.498 1.00 96.75 187 ASP A N 1
ATOM 1412 C CA . ASP A 1 187 ? -10.946 -8.781 15.189 1.00 96.75 187 ASP A CA 1
ATOM 1413 C C . ASP A 1 187 ? -10.972 -7.598 14.204 1.00 96.75 187 ASP A C 1
ATOM 1415 O O . ASP A 1 187 ? -11.401 -6.493 14.550 1.00 96.75 187 ASP A O 1
ATOM 1419 N N . VAL A 1 188 ? -10.376 -7.777 13.024 1.00 98.38 188 VAL A N 1
ATOM 1420 C CA . VAL A 1 188 ? -10.251 -6.705 12.032 1.00 98.38 188 VAL A CA 1
ATOM 1421 C C . VAL A 1 188 ? -10.982 -7.052 10.746 1.00 98.38 188 VAL A C 1
ATOM 1423 O O . VAL A 1 188 ? -10.652 -8.032 10.080 1.00 98.38 188 VAL A O 1
ATOM 1426 N N . ASP A 1 189 ? -11.835 -6.130 10.318 1.00 98.25 189 ASP A N 1
ATOM 1427 C CA . ASP A 1 189 ? -12.340 -6.068 8.955 1.00 98.25 189 ASP A CA 1
ATOM 1428 C C . ASP A 1 189 ? -11.541 -5.042 8.153 1.00 98.25 189 ASP A C 1
ATOM 1430 O O . ASP A 1 189 ? -11.388 -3.879 8.549 1.00 98.25 189 ASP A O 1
ATOM 1434 N N . ALA A 1 190 ? -11.055 -5.447 6.987 1.00 98.44 190 ALA A N 1
ATOM 1435 C CA . ALA A 1 190 ? -10.362 -4.579 6.048 1.00 98.44 190 ALA A CA 1
ATOM 1436 C C . ALA A 1 190 ? -11.113 -4.543 4.719 1.00 98.44 190 ALA A C 1
ATOM 1438 O O . ALA A 1 190 ? -11.527 -5.572 4.194 1.00 98.44 190 ALA A O 1
ATOM 1439 N N . SER A 1 191 ? -11.267 -3.356 4.139 1.00 98.31 191 SER A N 1
ATOM 1440 C CA . SER A 1 191 ? -11.854 -3.201 2.809 1.00 98.31 191 SER A CA 1
ATOM 1441 C C . SER A 1 191 ? -11.153 -2.115 2.011 1.00 98.31 191 SER A C 1
ATOM 1443 O O . SER A 1 191 ? -10.846 -1.038 2.535 1.00 98.31 191 SER A O 1
ATOM 1445 N N . PHE A 1 192 ? -10.924 -2.412 0.734 1.00 98.25 192 PHE A N 1
ATOM 1446 C CA . PHE A 1 192 ? -10.417 -1.479 -0.259 1.00 98.25 192 PHE A CA 1
ATOM 1447 C C . PHE A 1 192 ? -11.479 -1.239 -1.322 1.00 98.25 192 PHE A C 1
ATOM 1449 O O . PHE A 1 192 ? -11.992 -2.176 -1.939 1.00 98.25 192 PHE A O 1
ATOM 1456 N N . THR A 1 193 ? -11.834 0.024 -1.524 1.00 98.00 193 THR A N 1
ATOM 1457 C CA . THR A 1 193 ? -12.911 0.428 -2.430 1.00 98.00 193 THR A CA 1
ATOM 1458 C C . THR A 1 193 ? -12.452 1.513 -3.390 1.00 98.00 193 THR A C 1
ATOM 1460 O O . THR A 1 193 ? -11.385 2.101 -3.225 1.00 98.00 193 THR A O 1
ATOM 1463 N N . ASN A 1 194 ? -13.256 1.783 -4.425 1.00 96.31 194 ASN A N 1
ATOM 1464 C CA . ASN A 1 194 ? -12.968 2.833 -5.412 1.00 96.31 194 ASN A CA 1
ATOM 1465 C C . ASN A 1 194 ? -11.587 2.668 -6.079 1.00 96.31 194 ASN A C 1
ATOM 1467 O O . ASN A 1 194 ? -10.933 3.652 -6.431 1.00 96.31 194 ASN A O 1
ATOM 1471 N N . ILE A 1 195 ? -11.158 1.414 -6.253 1.00 96.31 195 ILE A N 1
ATOM 1472 C CA . ILE A 1 195 ? -9.847 1.076 -6.800 1.00 96.31 195 ILE A CA 1
ATOM 1473 C C . ILE A 1 195 ? -9.819 1.425 -8.291 1.00 96.31 195 ILE A C 1
ATOM 1475 O O . ILE A 1 195 ? -10.713 1.030 -9.045 1.00 96.31 195 ILE A O 1
ATOM 1479 N N . HIS A 1 196 ? -8.802 2.163 -8.727 1.00 93.69 196 HIS A N 1
ATOM 1480 C CA . HIS A 1 196 ? -8.631 2.563 -10.121 1.00 93.69 196 HIS A CA 1
ATOM 1481 C C . HIS A 1 196 ? -7.158 2.715 -10.503 1.00 93.69 196 HIS A C 1
ATOM 1483 O O . HIS A 1 196 ? -6.325 3.055 -9.666 1.00 93.69 196 HIS A O 1
ATOM 1489 N N . ASN A 1 197 ? -6.854 2.482 -11.780 1.00 91.56 197 ASN A N 1
ATOM 1490 C CA . ASN A 1 197 ? -5.559 2.796 -12.377 1.00 91.56 197 ASN A CA 1
ATOM 1491 C C . ASN A 1 197 ? -5.393 4.318 -12.477 1.00 91.56 197 ASN A C 1
ATOM 1493 O O . ASN A 1 197 ? -6.276 4.997 -13.000 1.00 91.56 197 ASN A O 1
ATOM 1497 N N . VAL A 1 198 ? -4.283 4.856 -11.972 1.00 86.88 198 VAL A N 1
ATOM 1498 C CA . VAL A 1 198 ? -4.038 6.310 -11.939 1.00 86.88 198 VAL A CA 1
ATOM 1499 C C . VAL A 1 198 ? -3.803 6.920 -13.317 1.00 86.88 198 VAL A C 1
ATOM 1501 O O . VAL A 1 198 ? -4.071 8.102 -13.508 1.00 86.88 198 VAL A O 1
ATOM 1504 N N . ILE A 1 199 ? -3.305 6.125 -14.266 1.00 83.31 199 ILE A N 1
ATOM 1505 C CA . ILE A 1 199 ? -3.001 6.554 -15.633 1.00 83.31 199 ILE A CA 1
ATOM 1506 C C . ILE A 1 199 ? -4.236 6.358 -16.511 1.00 83.31 199 ILE A C 1
ATOM 1508 O O . ILE A 1 199 ? -4.702 7.293 -17.156 1.00 83.31 199 ILE A O 1
ATOM 1512 N N . GLU A 1 200 ? -4.783 5.144 -16.529 1.00 85.50 200 GLU A N 1
ATOM 1513 C CA . GLU A 1 200 ? -5.883 4.795 -17.435 1.00 85.50 200 GLU A CA 1
ATOM 1514 C C . GLU A 1 200 ? -7.262 5.219 -16.908 1.00 85.50 200 GLU A C 1
ATOM 1516 O O . GLU A 1 200 ? -8.232 5.282 -17.662 1.00 85.50 200 GLU A O 1
ATOM 1521 N N . GLY A 1 201 ? -7.395 5.446 -15.598 1.00 87.12 201 GLY A N 1
ATOM 1522 C CA . GLY A 1 201 ? -8.684 5.664 -14.933 1.00 87.12 201 GLY A CA 1
ATOM 1523 C C . GLY A 1 201 ? -9.565 4.409 -14.838 1.00 87.12 201 GLY A C 1
ATOM 1524 O O . GLY A 1 201 ? -10.666 4.467 -14.280 1.00 87.12 201 GLY A O 1
ATOM 1525 N N . THR A 1 202 ? -9.105 3.268 -15.364 1.00 91.50 202 THR A N 1
ATOM 1526 C CA . THR A 1 202 ? -9.826 1.990 -15.360 1.00 91.50 202 THR A CA 1
ATOM 1527 C C . THR A 1 202 ? -10.119 1.541 -13.930 1.00 91.50 202 THR A C 1
ATOM 1529 O O . THR A 1 202 ? -9.219 1.477 -13.092 1.00 91.50 202 THR A O 1
ATOM 1532 N N . ARG A 1 203 ? -11.380 1.198 -13.640 1.00 94.25 203 ARG A N 1
ATOM 1533 C CA . ARG A 1 203 ? -11.797 0.721 -12.313 1.00 94.25 203 ARG A CA 1
ATOM 1534 C C . ARG A 1 203 ? -11.473 -0.755 -12.105 1.00 94.25 203 ARG A C 1
ATOM 1536 O O . ARG A 1 203 ? -11.613 -1.570 -13.014 1.00 94.25 203 ARG A O 1
ATOM 1543 N N . ARG A 1 204 ? -11.131 -1.100 -10.867 1.00 93.75 204 ARG A N 1
ATOM 1544 C CA . ARG A 1 204 ? -10.972 -2.471 -10.375 1.00 93.75 204 ARG A CA 1
ATOM 1545 C C . ARG A 1 204 ? -12.077 -2.806 -9.369 1.00 93.75 204 ARG A C 1
ATOM 1547 O O . ARG A 1 204 ? -12.729 -1.915 -8.822 1.00 93.75 204 ARG A O 1
ATOM 1554 N N . GLY A 1 205 ? -12.320 -4.102 -9.172 1.00 95.31 205 GLY A N 1
ATOM 1555 C CA . GLY A 1 205 ? -13.255 -4.584 -8.155 1.00 95.31 205 GLY A CA 1
ATOM 1556 C C . GLY A 1 205 ? -12.763 -4.249 -6.747 1.00 95.31 205 GLY A C 1
ATOM 1557 O O . GLY A 1 205 ? -11.561 -4.139 -6.525 1.00 95.31 205 GLY A O 1
ATOM 1558 N N . ASN A 1 206 ? -13.695 -4.082 -5.809 1.00 96.50 206 ASN A N 1
ATOM 1559 C CA . ASN A 1 206 ? -13.355 -3.892 -4.399 1.00 96.50 206 ASN A CA 1
ATOM 1560 C C . ASN A 1 206 ? -12.723 -5.169 -3.822 1.00 96.50 206 ASN A C 1
ATOM 1562 O O . ASN A 1 206 ? -13.023 -6.271 -4.283 1.00 96.50 206 ASN A O 1
ATOM 1566 N N . MET A 1 207 ? -11.915 -5.008 -2.777 1.00 96.62 207 MET A N 1
ATOM 1567 C CA . MET A 1 207 ? -11.308 -6.106 -2.019 1.00 96.62 207 MET A CA 1
ATOM 1568 C C . MET A 1 207 ? -11.756 -6.026 -0.563 1.00 96.62 207 MET A C 1
ATOM 1570 O O . MET A 1 207 ? -11.939 -4.927 -0.033 1.00 96.62 207 MET A O 1
ATOM 1574 N N . SER A 1 208 ? -11.930 -7.170 0.090 1.00 96.81 208 SER A N 1
ATOM 1575 C CA . SER A 1 208 ? -12.319 -7.216 1.498 1.00 96.81 208 SER A CA 1
ATOM 1576 C C . SER A 1 208 ? -11.816 -8.468 2.198 1.00 96.81 208 SER A C 1
ATOM 1578 O O . SER A 1 208 ? -11.762 -9.548 1.611 1.00 96.81 208 SER A O 1
ATOM 1580 N N . TRP A 1 209 ? -11.512 -8.310 3.480 1.00 96.81 209 TRP A N 1
ATOM 1581 C CA . TRP A 1 209 ? -11.139 -9.368 4.404 1.00 96.81 209 TRP A CA 1
ATOM 1582 C C . TRP A 1 209 ? -11.903 -9.157 5.705 1.00 96.81 209 TRP A C 1
ATOM 1584 O O . TRP A 1 209 ? -11.946 -8.035 6.204 1.00 96.81 209 TRP A O 1
ATOM 1594 N N . GLU A 1 210 ? -12.469 -10.232 6.237 1.00 96.88 210 GLU A N 1
ATOM 1595 C CA . GLU A 1 210 ? -13.305 -10.218 7.440 1.00 96.88 210 GLU A CA 1
ATOM 1596 C C . GLU A 1 210 ? -12.714 -11.145 8.507 1.00 96.88 210 GLU A C 1
ATOM 1598 O O . GLU A 1 210 ? -11.974 -12.096 8.187 1.00 96.88 210 GLU A O 1
ATOM 1603 N N . ASP A 1 211 ? -13.037 -10.859 9.767 1.00 96.75 211 ASP A N 1
ATOM 1604 C CA . ASP A 1 211 ? -12.628 -11.640 10.936 1.00 96.75 211 ASP A CA 1
ATOM 1605 C C . ASP A 1 211 ? -11.102 -11.886 10.972 1.00 96.75 211 ASP A C 1
ATOM 1607 O O . ASP A 1 211 ? -10.611 -13.014 11.171 1.00 96.75 211 ASP A O 1
ATOM 1611 N N . LEU A 1 212 ? -10.292 -10.864 10.665 1.00 97.69 212 LEU A N 1
ATOM 1612 C CA . LEU A 1 212 ? -8.839 -11.015 10.691 1.00 97.69 212 LEU A CA 1
ATOM 1613 C C . LEU A 1 212 ? -8.364 -11.117 12.146 1.00 97.69 212 LEU A C 1
ATOM 1615 O O . LEU A 1 212 ? -8.656 -10.231 12.953 1.00 97.69 212 LEU A O 1
ATOM 1619 N N . PRO A 1 213 ? -7.578 -12.154 12.494 1.00 96.69 213 PRO A N 1
ATOM 1620 C CA . PRO A 1 213 ? -7.089 -12.309 13.853 1.00 96.69 213 PRO A CA 1
ATOM 1621 C C . PRO A 1 213 ? -6.180 -11.133 14.210 1.00 96.69 213 PRO A C 1
ATOM 1623 O O . PRO A 1 213 ? -5.243 -10.827 13.469 1.00 96.69 213 PRO A O 1
ATOM 1626 N N . LEU A 1 214 ? -6.440 -10.510 15.358 1.00 97.38 214 LEU A N 1
ATOM 1627 C CA . LEU A 1 214 ? -5.702 -9.359 15.864 1.00 97.38 214 LEU A CA 1
ATOM 1628 C C . LEU A 1 214 ? -5.036 -9.700 17.197 1.00 97.38 214 LEU A C 1
ATOM 1630 O O . LEU A 1 214 ? -5.685 -10.055 18.181 1.00 97.38 214 LEU A O 1
ATOM 1634 N N . LYS A 1 215 ? -3.711 -9.570 17.244 1.00 96.19 215 LYS A N 1
ATOM 1635 C CA . LYS A 1 215 ? -2.917 -9.829 18.442 1.00 96.19 215 LYS A CA 1
ATOM 1636 C C . LYS A 1 215 ? -1.766 -8.840 18.554 1.00 96.19 215 LYS A C 1
ATOM 1638 O O . LYS A 1 215 ? -1.046 -8.606 17.592 1.00 96.19 215 LYS A O 1
ATOM 1643 N N . ASP A 1 216 ? -1.599 -8.270 19.743 1.00 96.31 216 ASP A N 1
ATOM 1644 C CA . ASP A 1 216 ? -0.538 -7.315 20.083 1.00 96.31 216 ASP A CA 1
ATOM 1645 C C . ASP A 1 216 ? -0.504 -6.061 19.180 1.00 96.31 216 ASP A C 1
ATOM 1647 O O . ASP A 1 216 ? 0.466 -5.316 19.169 1.00 96.31 216 ASP A O 1
ATOM 1651 N N . GLY A 1 217 ? -1.598 -5.760 18.471 1.00 96.50 217 GLY A N 1
ATOM 1652 C CA . GLY A 1 217 ? -1.659 -4.662 17.498 1.00 96.50 217 GLY A CA 1
ATOM 1653 C C . GLY A 1 217 ? -1.241 -5.051 16.076 1.00 96.50 217 GLY A C 1
ATOM 1654 O O . GLY A 1 217 ? -1.139 -4.169 15.225 1.00 96.50 217 GLY A O 1
ATOM 1655 N N . LEU A 1 218 ? -1.023 -6.340 15.814 1.00 97.81 218 LEU A N 1
ATOM 1656 C CA . LEU A 1 218 ? -0.797 -6.922 14.492 1.00 97.81 218 LEU A CA 1
ATOM 1657 C C . LEU A 1 218 ? -2.029 -7.713 14.063 1.00 97.81 218 LEU A C 1
ATOM 1659 O O . LEU A 1 218 ? -2.591 -8.459 14.864 1.00 97.81 218 LEU A O 1
ATOM 1663 N N . PHE A 1 219 ? -2.422 -7.594 12.801 1.00 98.06 219 PHE A N 1
ATOM 1664 C CA . PHE A 1 219 ? -3.492 -8.400 12.224 1.00 98.06 219 PHE A CA 1
ATOM 1665 C C . PHE A 1 219 ? -3.088 -8.959 10.870 1.00 98.06 219 PHE A C 1
ATOM 1667 O O . PHE A 1 219 ? -2.206 -8.421 10.199 1.00 98.06 219 PHE A O 1
ATOM 1674 N N . GLY A 1 220 ? -3.756 -10.027 10.449 1.00 96.81 220 GLY A N 1
ATOM 1675 C CA . GLY A 1 220 ? -3.617 -10.506 9.086 1.00 96.81 220 GLY A CA 1
ATOM 1676 C C . GLY A 1 220 ? -3.955 -11.968 8.887 1.00 96.81 220 GLY A C 1
ATOM 1677 O O . GLY A 1 220 ? -4.171 -12.731 9.828 1.00 96.81 220 GLY A O 1
ATOM 1678 N N . ARG A 1 221 ? -3.981 -12.364 7.620 1.00 95.00 221 ARG A N 1
ATOM 1679 C CA . ARG A 1 221 ? -4.181 -13.745 7.190 1.00 95.00 221 ARG A CA 1
ATOM 1680 C C . ARG A 1 221 ? -3.394 -13.981 5.913 1.00 95.00 221 ARG A C 1
ATOM 1682 O O . ARG A 1 221 ? -3.360 -13.126 5.033 1.00 95.00 221 ARG A O 1
ATOM 1689 N N . VAL A 1 222 ? -2.803 -15.165 5.810 1.00 88.94 222 VAL A N 1
ATOM 1690 C CA . VAL A 1 222 ? -2.216 -15.667 4.569 1.00 88.94 222 VAL A CA 1
ATOM 1691 C C . VAL A 1 222 ? -3.075 -16.831 4.103 1.00 88.94 222 VAL A C 1
ATOM 1693 O O . VAL A 1 222 ? -3.091 -17.889 4.731 1.00 88.94 222 VAL A O 1
ATOM 1696 N N . SER A 1 223 ? -3.803 -16.622 3.014 1.00 83.69 223 SER A N 1
ATOM 1697 C CA . SER A 1 223 ? -4.594 -17.649 2.352 1.00 83.69 223 SER A CA 1
ATOM 1698 C C . SER A 1 223 ? -3.786 -18.227 1.196 1.00 83.69 223 SER A C 1
ATOM 1700 O O . SER A 1 223 ? -3.212 -17.506 0.378 1.00 83.69 223 SER A O 1
ATOM 1702 N N . ARG A 1 224 ? -3.735 -19.555 1.123 1.00 75.00 224 ARG A N 1
ATOM 1703 C CA . ARG A 1 224 ? -3.189 -20.263 -0.033 1.00 75.00 224 ARG A CA 1
ATOM 1704 C C . ARG A 1 224 ? -4.371 -20.747 -0.859 1.00 75.00 224 ARG A C 1
ATOM 1706 O O . ARG A 1 224 ? -5.167 -21.529 -0.341 1.00 75.00 224 ARG A O 1
ATOM 1713 N N . GLU A 1 225 ? -4.508 -20.272 -2.093 1.00 64.69 225 GLU A N 1
ATOM 1714 C CA . GLU A 1 225 ? -5.517 -20.834 -2.989 1.00 64.69 225 GLU A CA 1
ATOM 1715 C C . GLU A 1 225 ? -5.161 -22.286 -3.334 1.00 64.69 225 GLU A C 1
ATOM 1717 O O . GLU A 1 225 ? -4.007 -22.720 -3.245 1.00 64.69 225 GLU A O 1
ATOM 1722 N N . SER A 1 226 ? -6.189 -23.072 -3.647 1.00 55.16 226 SER A N 1
ATOM 1723 C CA . SER A 1 226 ? -6.117 -24.527 -3.821 1.00 55.16 226 SER A CA 1
ATOM 1724 C C . SER A 1 226 ? -5.291 -24.966 -5.036 1.00 55.16 226 SER A C 1
ATOM 1726 O O . SER A 1 226 ? -4.883 -26.124 -5.095 1.00 55.16 226 SER A O 1
ATOM 1728 N N . ASP A 1 227 ? -4.989 -24.048 -5.957 1.00 60.12 227 ASP A N 1
ATOM 1729 C CA . ASP A 1 227 ? -4.072 -24.250 -7.083 1.00 60.12 227 ASP A CA 1
ATOM 1730 C C . ASP A 1 227 ? -2.593 -23.997 -6.727 1.00 60.12 227 ASP A C 1
ATOM 1732 O O . ASP A 1 227 ? -1.701 -24.303 -7.513 1.00 60.12 227 ASP A O 1
ATOM 1736 N N . GLY A 1 228 ? -2.307 -23.496 -5.520 1.00 55.97 228 GLY A N 1
ATOM 1737 C CA . GLY A 1 228 ? -0.957 -23.291 -5.001 1.00 55.97 228 GLY A CA 1
ATOM 1738 C C . GLY A 1 228 ? -0.198 -22.095 -5.584 1.00 55.97 228 GLY A C 1
ATOM 1739 O O . GLY A 1 228 ? 0.859 -21.763 -5.033 1.00 55.97 228 GLY A O 1
ATOM 1740 N N . GLU A 1 229 ? -0.724 -21.437 -6.621 1.00 58.78 229 GLU A N 1
ATOM 1741 C CA . GLU A 1 229 ? -0.055 -20.336 -7.325 1.00 58.78 229 GLU A CA 1
ATOM 1742 C C . GLU A 1 229 ? -0.490 -18.959 -6.820 1.00 58.78 229 GLU A C 1
ATOM 1744 O O . GLU A 1 229 ? 0.333 -18.042 -6.763 1.00 58.78 229 GLU A O 1
ATOM 1749 N N . ARG A 1 230 ? -1.740 -18.804 -6.365 1.00 63.25 230 ARG A N 1
ATOM 1750 C CA . ARG A 1 230 ? -2.231 -17.520 -5.848 1.00 63.25 230 ARG A CA 1
ATOM 1751 C C . ARG A 1 230 ? -2.232 -17.484 -4.327 1.00 63.25 230 ARG A C 1
ATOM 1753 O O . ARG A 1 230 ? -2.850 -18.294 -3.636 1.00 63.25 230 ARG A O 1
ATOM 1760 N N . ARG A 1 231 ? -1.489 -16.519 -3.786 1.00 74.00 231 ARG A N 1
ATOM 1761 C CA . ARG A 1 231 ? -1.454 -16.216 -2.353 1.00 74.00 231 ARG A CA 1
ATOM 1762 C C . ARG A 1 231 ? -2.168 -14.896 -2.126 1.00 74.00 231 ARG A C 1
ATOM 1764 O O . ARG A 1 231 ? -1.572 -13.845 -2.357 1.00 74.00 231 ARG A O 1
ATOM 1771 N N . SER A 1 232 ? -3.415 -14.972 -1.669 1.00 87.75 232 SER A N 1
ATOM 1772 C CA . SER A 1 232 ? -4.103 -13.805 -1.128 1.00 87.75 232 SER A CA 1
ATOM 1773 C C . SER A 1 232 ? -3.650 -13.610 0.314 1.00 87.75 232 SER A C 1
ATOM 1775 O O . SER A 1 232 ? -3.688 -14.545 1.119 1.00 87.75 232 SER A O 1
ATOM 1777 N N . HIS A 1 233 ? -3.163 -12.425 0.649 1.00 93.31 233 HIS A N 1
ATOM 1778 C CA . HIS A 1 233 ? -2.848 -12.094 2.029 1.00 93.31 233 HIS A CA 1
ATOM 1779 C C . HIS A 1 233 ? -3.078 -10.622 2.310 1.00 93.31 233 HIS A C 1
ATOM 1781 O O . HIS A 1 233 ? -2.993 -9.773 1.429 1.00 93.31 233 HIS A O 1
ATOM 1787 N N . ILE A 1 234 ? -3.306 -10.342 3.582 1.00 97.06 234 ILE A N 1
ATOM 1788 C CA . ILE A 1 234 ? -3.236 -9.006 4.146 1.00 97.06 234 ILE A CA 1
ATOM 1789 C C . ILE A 1 234 ? -2.561 -9.136 5.499 1.00 97.06 234 ILE A C 1
ATOM 1791 O O . ILE A 1 234 ? -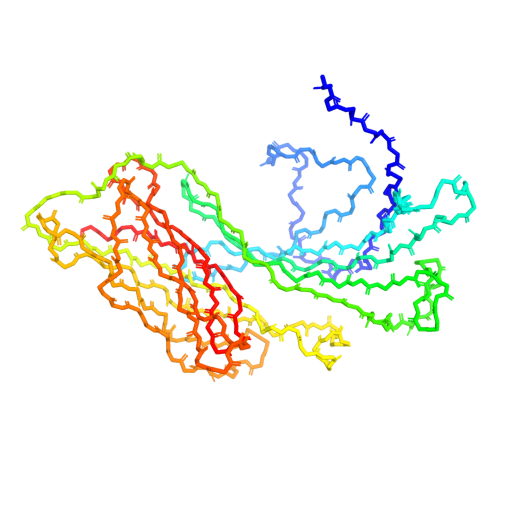2.901 -10.028 6.280 1.00 97.06 234 ILE A O 1
ATOM 1795 N N . ILE A 1 235 ? -1.590 -8.273 5.762 1.00 97.56 235 ILE A N 1
ATOM 1796 C CA . ILE A 1 235 ? -0.971 -8.136 7.076 1.00 97.56 235 ILE A CA 1
ATOM 1797 C C . ILE A 1 235 ? -0.859 -6.655 7.404 1.00 97.56 235 ILE A C 1
ATOM 1799 O O . ILE A 1 235 ? -0.564 -5.833 6.539 1.00 97.56 235 ILE A O 1
ATOM 1803 N N . GLY A 1 236 ? -1.108 -6.299 8.656 1.00 98.06 236 GLY A N 1
ATOM 1804 C CA . GLY A 1 236 ? -1.097 -4.912 9.081 1.00 98.06 236 GLY A CA 1
ATOM 1805 C C . GLY A 1 236 ? -0.774 -4.736 10.551 1.00 98.06 236 GLY A C 1
ATOM 1806 O O . GLY A 1 236 ? -0.749 -5.679 11.342 1.00 98.06 236 GLY A O 1
ATOM 1807 N N . MET A 1 237 ? -0.491 -3.487 10.899 1.00 98.06 237 MET A N 1
ATOM 1808 C CA . MET A 1 237 ? -0.030 -3.077 12.212 1.00 98.06 237 MET A CA 1
ATOM 1809 C C . MET A 1 237 ? -0.650 -1.739 12.594 1.00 98.06 237 MET A C 1
ATOM 1811 O O . MET A 1 237 ? -0.607 -0.777 11.824 1.00 98.06 237 MET A O 1
ATOM 1815 N N . PHE A 1 238 ? -1.171 -1.657 13.815 1.00 98.31 238 PHE A N 1
ATOM 1816 C CA . PHE A 1 238 ? -1.574 -0.391 14.412 1.00 98.31 238 PHE A CA 1
ATOM 1817 C C . PHE A 1 238 ? -0.356 0.380 14.928 1.00 98.31 238 PHE A C 1
ATOM 1819 O O . PHE A 1 238 ? 0.534 -0.163 15.593 1.00 98.31 238 PHE A O 1
ATOM 1826 N N . THR A 1 239 ? -0.340 1.679 14.655 1.00 98.06 239 THR A N 1
ATOM 1827 C CA . THR A 1 239 ? 0.783 2.569 14.944 1.00 98.06 239 THR A CA 1
ATOM 1828 C C . THR A 1 239 ? 0.340 3.835 15.669 1.00 98.06 239 THR A C 1
ATOM 1830 O O . THR A 1 239 ? -0.812 4.274 15.603 1.00 98.06 239 THR A O 1
ATOM 1833 N N . GLY A 1 240 ? 1.295 4.449 16.362 1.00 96.62 240 GLY A N 1
ATOM 1834 C CA . GLY A 1 240 ? 1.097 5.684 17.109 1.00 96.62 240 GLY A CA 1
ATOM 1835 C C . GLY A 1 240 ? 0.411 5.493 18.471 1.00 96.62 240 GLY A C 1
ATOM 1836 O O . GLY A 1 240 ? -0.140 4.430 18.770 1.00 96.62 240 GLY A O 1
ATOM 1837 N N . PRO A 1 241 ? 0.448 6.522 19.337 1.00 95.06 241 PRO A N 1
ATOM 1838 C CA . PRO A 1 241 ? -0.213 6.481 20.640 1.00 95.06 241 PRO A CA 1
ATOM 1839 C C . PRO A 1 241 ? -1.723 6.271 20.490 1.00 95.06 241 PRO A C 1
ATOM 1841 O O . PRO A 1 241 ? -2.361 6.965 19.703 1.00 95.06 241 PRO A O 1
ATOM 1844 N N . GLY A 1 242 ? -2.304 5.335 21.246 1.00 95.19 242 GLY A N 1
ATOM 1845 C CA . GLY A 1 242 ? -3.747 5.059 21.200 1.00 95.19 242 GLY A CA 1
ATOM 1846 C C . GLY A 1 242 ? -4.248 4.556 19.841 1.00 95.19 242 GLY A C 1
ATOM 1847 O O . GLY A 1 242 ? -5.421 4.764 19.511 1.00 95.19 242 GLY A O 1
ATOM 1848 N N . HIS A 1 243 ? -3.357 3.941 19.052 1.00 97.38 243 HIS A N 1
ATOM 1849 C CA . HIS A 1 243 ? -3.685 3.323 17.764 1.00 97.38 243 HIS A CA 1
ATOM 1850 C C . HIS A 1 243 ? -4.293 4.337 16.795 1.00 97.38 243 HIS A C 1
ATOM 1852 O O . HIS A 1 243 ? -5.295 4.076 16.136 1.00 97.38 243 HIS A O 1
ATOM 1858 N N . GLN A 1 244 ? -3.733 5.546 16.761 1.00 97.12 244 GLN A N 1
ATOM 1859 C CA . GLN A 1 244 ? -4.229 6.637 15.919 1.00 97.12 244 GLN A CA 1
ATOM 1860 C C . GLN A 1 244 ? -4.124 6.330 14.424 1.00 97.12 244 GLN A C 1
ATOM 1862 O O . GLN A 1 244 ? -4.855 6.922 13.631 1.00 97.12 244 GLN A O 1
ATOM 1867 N N . GLU A 1 245 ? -3.237 5.418 14.035 1.00 97.88 245 GLU A N 1
ATOM 1868 C CA . GLU A 1 245 ? -2.973 5.071 12.644 1.00 97.88 245 GLU A CA 1
ATOM 1869 C C . GLU A 1 245 ? -2.823 3.558 12.481 1.00 97.88 245 GLU A C 1
ATOM 1871 O O . GLU A 1 245 ? -2.648 2.818 13.452 1.00 97.88 245 GLU A O 1
ATOM 1876 N N . VAL A 1 246 ? -2.929 3.101 11.242 1.00 98.44 246 VAL A N 1
ATOM 1877 C CA . VAL A 1 246 ? -2.742 1.708 10.851 1.00 98.44 246 VAL A CA 1
ATOM 1878 C C . VAL A 1 246 ? -2.152 1.674 9.451 1.00 98.44 246 VAL A C 1
ATOM 1880 O O . VAL 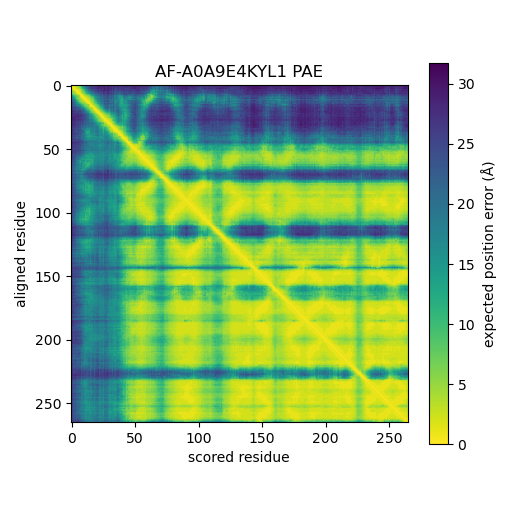A 1 246 ? -2.505 2.501 8.610 1.00 98.44 246 VAL A O 1
ATOM 1883 N N . GLY A 1 247 ? -1.270 0.719 9.191 1.00 98.06 247 GLY A N 1
ATOM 1884 C CA . GLY A 1 247 ? -0.790 0.437 7.845 1.00 98.06 247 GLY A CA 1
ATOM 1885 C C . GLY A 1 247 ? -0.520 -1.042 7.655 1.00 98.06 247 GLY A C 1
ATOM 1886 O O . GLY A 1 247 ? -0.594 -1.820 8.607 1.00 98.06 247 GLY A O 1
ATOM 1887 N N . GLY A 1 248 ? -0.205 -1.430 6.430 1.00 97.94 248 GLY A N 1
ATOM 1888 C CA . GLY A 1 248 ? 0.120 -2.811 6.121 1.00 97.94 248 GLY A CA 1
ATOM 1889 C C . GLY A 1 248 ? 0.402 -3.043 4.650 1.00 97.94 248 GLY A C 1
ATOM 1890 O O . GLY A 1 248 ? 0.443 -2.103 3.855 1.00 97.94 248 GLY A O 1
ATOM 1891 N N . GLU A 1 249 ? 0.574 -4.312 4.313 1.00 97.31 249 GLU A N 1
ATOM 1892 C CA . GLU A 1 249 ? 0.720 -4.802 2.949 1.00 97.31 249 GLU A CA 1
ATOM 1893 C C . GLU A 1 249 ? -0.363 -5.827 2.631 1.00 97.31 249 GLU A C 1
ATOM 1895 O O . GLU A 1 249 ? -0.952 -6.456 3.518 1.00 97.31 249 GLU A O 1
ATOM 1900 N N . PHE A 1 250 ? -0.639 -5.979 1.344 1.00 96.50 250 PHE A N 1
ATOM 1901 C CA . PHE A 1 250 ? -1.581 -6.962 0.852 1.00 96.50 250 PHE A CA 1
ATOM 1902 C C . PHE A 1 250 ? -1.147 -7.502 -0.504 1.00 96.50 250 PHE A C 1
ATOM 1904 O O . PHE A 1 250 ? -0.407 -6.863 -1.260 1.00 96.50 250 PHE A O 1
ATOM 1911 N N . ARG A 1 251 ? -1.677 -8.674 -0.830 1.00 93.81 251 ARG A N 1
ATOM 1912 C CA . ARG A 1 251 ? -1.693 -9.214 -2.179 1.00 93.81 251 ARG A CA 1
ATOM 1913 C C . ARG A 1 251 ? -3.033 -9.870 -2.427 1.00 93.81 251 ARG A C 1
ATOM 1915 O O . ARG A 1 251 ? -3.446 -10.694 -1.620 1.00 93.81 251 ARG A O 1
ATOM 1922 N N . ASP A 1 252 ? -3.691 -9.527 -3.524 1.00 92.06 252 ASP A N 1
ATOM 1923 C CA . ASP A 1 252 ? -4.969 -10.125 -3.902 1.00 92.06 252 ASP A CA 1
ATOM 1924 C C . ASP A 1 252 ? -5.235 -9.966 -5.398 1.00 92.06 252 ASP A C 1
ATOM 1926 O O . ASP A 1 252 ? -4.882 -8.944 -5.978 1.00 92.06 252 ASP A O 1
ATOM 1930 N N . TYR A 1 253 ? -5.825 -10.979 -6.040 1.00 87.44 253 TYR A N 1
ATOM 1931 C CA . TYR A 1 253 ? -6.152 -10.969 -7.479 1.00 87.44 253 TYR A CA 1
ATOM 1932 C C . TYR A 1 253 ? -5.033 -10.450 -8.409 1.00 87.44 253 TYR A C 1
ATOM 1934 O O . TYR A 1 253 ? -5.300 -9.772 -9.401 1.00 87.44 253 TYR A O 1
ATOM 1942 N N . GLY A 1 254 ? -3.773 -10.784 -8.107 1.00 88.25 254 GLY A N 1
ATOM 1943 C CA . GLY A 1 254 ? -2.615 -10.343 -8.893 1.00 88.25 254 GLY A CA 1
ATOM 1944 C C . GLY A 1 254 ? -2.272 -8.864 -8.717 1.00 88.25 254 GLY A C 1
ATOM 1945 O O . GLY A 1 254 ? -1.666 -8.275 -9.601 1.00 88.25 254 GLY A O 1
ATOM 1946 N N . ILE A 1 255 ? -2.676 -8.252 -7.607 1.00 91.94 255 ILE A N 1
ATOM 1947 C CA . ILE A 1 255 ? -2.267 -6.913 -7.188 1.00 91.94 255 ILE A CA 1
ATOM 1948 C C . ILE A 1 255 ? -1.492 -7.070 -5.890 1.00 91.94 255 ILE A C 1
ATOM 1950 O O . ILE A 1 255 ? -1.985 -7.704 -4.961 1.00 91.94 255 ILE A O 1
ATOM 1954 N N . ALA A 1 256 ? -0.306 -6.479 -5.813 1.00 94.00 256 ALA A N 1
ATOM 1955 C CA . ALA A 1 256 ? 0.459 -6.346 -4.582 1.00 94.00 256 ALA A CA 1
ATOM 1956 C C . ALA A 1 256 ? 0.523 -4.870 -4.191 1.00 94.00 256 ALA A C 1
ATOM 1958 O O . ALA A 1 256 ? 0.660 -3.999 -5.050 1.00 94.00 256 ALA A O 1
ATOM 1959 N N . GLY A 1 257 ? 0.400 -4.568 -2.903 1.00 96.00 257 GLY A N 1
ATOM 1960 C CA . GLY A 1 257 ? 0.291 -3.183 -2.476 1.00 96.00 257 GLY A CA 1
ATOM 1961 C C . GLY A 1 257 ? 0.428 -2.971 -0.984 1.00 96.00 257 GLY A C 1
ATOM 1962 O O . GLY A 1 257 ? 0.677 -3.895 -0.210 1.00 96.00 257 GLY A O 1
ATOM 1963 N N . THR A 1 258 ? 0.251 -1.717 -0.590 1.00 97.75 258 THR A N 1
ATOM 1964 C CA . THR A 1 258 ? 0.243 -1.273 0.799 1.00 97.75 258 THR A CA 1
ATOM 1965 C C . THR A 1 258 ? -0.878 -0.293 1.069 1.00 97.75 258 THR A C 1
ATOM 1967 O O . THR A 1 258 ? -1.532 0.220 0.160 1.00 97.75 258 THR A O 1
ATOM 1970 N N . PHE A 1 259 ? -1.143 -0.057 2.346 1.00 98.12 259 PHE A N 1
ATOM 1971 C CA . PHE A 1 259 ? -2.157 0.891 2.777 1.00 98.12 259 PHE A CA 1
ATOM 1972 C C . PHE A 1 259 ? -1.719 1.638 4.031 1.00 98.12 259 PHE A C 1
ATOM 1974 O O . PHE A 1 259 ? -0.911 1.151 4.825 1.00 98.12 259 PHE A O 1
ATOM 1981 N N . GLY A 1 260 ? -2.321 2.808 4.222 1.00 97.25 260 GLY A N 1
ATOM 1982 C CA . GLY A 1 260 ? -2.210 3.607 5.433 1.00 97.25 260 GLY A CA 1
ATOM 1983 C C . GLY A 1 260 ? -3.530 4.308 5.728 1.00 97.25 260 GLY A C 1
ATOM 1984 O O . GLY A 1 260 ? -4.153 4.881 4.834 1.00 97.25 260 GLY A O 1
ATOM 1985 N N . ALA A 1 261 ? -3.973 4.271 6.983 1.00 97.62 261 ALA A N 1
ATOM 1986 C CA . ALA A 1 261 ? -5.235 4.856 7.411 1.00 97.62 261 ALA A CA 1
ATOM 1987 C C . ALA A 1 261 ? -5.157 5.516 8.796 1.00 97.62 261 ALA A C 1
ATOM 1989 O O . ALA A 1 261 ? -4.448 5.066 9.694 1.00 97.62 261 ALA A O 1
ATOM 1990 N N . LYS A 1 262 ? -5.932 6.593 8.975 1.00 97.38 262 LYS A N 1
ATOM 1991 C CA . LYS A 1 262 ? -6.060 7.340 10.236 1.00 97.38 262 LYS A CA 1
ATOM 1992 C C . LYS A 1 262 ? -7.366 6.992 10.930 1.00 97.38 262 LYS A C 1
ATOM 1994 O O . LYS A 1 262 ? -8.404 6.864 10.275 1.00 97.38 262 LYS A O 1
ATOM 1999 N N . ARG A 1 263 ? -7.321 6.889 12.257 1.00 96.50 263 ARG A N 1
ATOM 2000 C CA . ARG A 1 263 ? -8.494 6.645 13.097 1.00 96.50 263 ARG A CA 1
ATOM 2001 C C . ARG A 1 263 ? -9.493 7.789 12.936 1.00 96.50 263 ARG A C 1
ATOM 2003 O O . ARG A 1 263 ? -9.112 8.960 12.957 1.00 96.50 263 ARG A O 1
ATOM 2010 N N . ARG A 1 264 ? -10.770 7.454 12.778 1.00 93.44 264 ARG A N 1
ATOM 2011 C CA . ARG A 1 264 ? -11.866 8.424 12.820 1.00 93.44 264 ARG A CA 1
ATOM 2012 C C . ARG A 1 264 ? -12.188 8.788 14.279 1.00 93.44 264 ARG A C 1
ATOM 2014 O O . ARG A 1 264 ? -12.038 7.919 15.140 1.00 93.44 264 ARG A O 1
ATOM 2021 N N . PRO A 1 265 ? -12.572 10.050 14.552 1.00 78.69 265 PRO A N 1
ATOM 2022 C CA . PRO A 1 265 ? -13.030 10.477 15.874 1.00 78.69 265 PRO A CA 1
ATOM 2023 C C . PRO A 1 265 ? -14.219 9.665 16.392 1.00 78.69 265 PRO A C 1
ATOM 2025 O O . PRO A 1 265 ? -15.047 9.244 15.551 1.00 78.69 265 PRO A O 1
#

Secondary structure (DSSP, 8-state):
----------EEE-PPPPPPS-S-PPPTTS-S----TT---EEPP-EEETTEEEEEEEEEEEEEEE-TT---TT-EEEEEEEEEEEEEE-SSEEEEEEEEEEEETTSTT---TT--S------SEEEEEEEEEE-B--S---SSS-EEEEEEEEEEE---HHHHT-SS--EEEEEEEEEES-TTS-EEEEEEEEEEETTT--B---EEEEEEEEETTEEEEEEEPTTSS-EEEEEEEEESGGG-EEEEEEEETTEEEEEEEEEP-

pLDDT: mean 77.48, std 22.35, range [23.84, 98.5]

Foldseek 3Di:
DDDDDDPDKDKAWDEDDDDPDPADDDDPPPDPDDDDPRFHWDWGAFDQDPNWTKIKTKTWIKIWDDPPVDPPPPPIWIKIKIKIKIWTDDPFKTKIKMKIFIDTDPPVLRDDPPPPPDRQRQTPDIFIDIDMDGAFPQAQQADAAKWKWKDKKWKWFTDDSVQNRDPDTFIKIWMWMWMFGGRHQGFIKIKTPQIAGPVPRHGDDIDIDPRWDDGSQKTKDWDQPPVRPDIWMWIKGQHDPSSQKMKTWTDDPRMTIMDITGIDD

Mean predicted aligned error: 10.81 Å